Protein AF-A0AAW1W7H3-F1 (afdb_monomer)

Secondary structure (DSSP, 8-state):
-----GGG-EETTSSS---SSS-PEEEP-STT--EEEEGGGSSS---B-TT--B--HHHHHHHHHHHHHHHHHHHHHHHHHHHHHHHHHHHHHHHTTTT--S----------------------SSHHHHHHHHHHHHHTTS----PPPHHHHHHHHHHHHHHHHHS-TT---HHHHHHHTTTTS-TT--HHHHHHHHHHHHHTT-

Structure (mmCIF, N/CA/C/O backbone):
data_AF-A0AAW1W7H3-F1
#
_entry.id   AF-A0AAW1W7H3-F1
#
loop_
_atom_site.group_PDB
_atom_site.id
_atom_site.type_symbol
_atom_site.label_atom_id
_atom_site.label_alt_id
_atom_site.label_comp_id
_atom_site.label_asym_id
_atom_site.label_entity_id
_atom_site.label_seq_id
_atom_site.pdbx_PDB_ins_code
_atom_site.Cartn_x
_atom_site.Cartn_y
_atom_site.Cartn_z
_atom_site.occupancy
_atom_site.B_iso_or_equiv
_atom_site.auth_seq_id
_atom_site.auth_comp_id
_atom_site.auth_asym_id
_atom_site.auth_atom_id
_atom_site.pdbx_PDB_model_num
ATOM 1 N N . MET A 1 1 ? -8.045 -31.345 -10.746 1.00 36.00 1 MET A N 1
ATOM 2 C CA . MET A 1 1 ? -9.200 -30.768 -10.031 1.00 36.00 1 MET A CA 1
ATOM 3 C C . MET A 1 1 ? -8.952 -30.990 -8.552 1.00 36.00 1 MET A C 1
ATOM 5 O O . MET A 1 1 ? -9.011 -32.127 -8.113 1.00 36.00 1 MET A O 1
ATOM 9 N N . GLY A 1 2 ? -8.531 -29.953 -7.835 1.00 37.91 2 GLY A N 1
ATOM 10 C CA . GLY A 1 2 ? -8.275 -30.003 -6.398 1.00 37.91 2 GLY A CA 1
ATOM 11 C C . GLY A 1 2 ? -8.801 -28.708 -5.810 1.00 37.91 2 GLY A C 1
ATOM 12 O O . GLY A 1 2 ? -8.160 -27.672 -5.948 1.00 37.91 2 GLY A O 1
ATOM 13 N N . SER A 1 3 ? -10.020 -28.766 -5.289 1.00 44.69 3 SER A N 1
ATOM 14 C CA . SER A 1 3 ? -10.711 -27.664 -4.632 1.00 44.69 3 SER A CA 1
ATOM 15 C C . SER A 1 3 ? -9.892 -27.229 -3.418 1.00 44.69 3 SER A C 1
ATOM 17 O O . SER A 1 3 ? -9.727 -28.008 -2.482 1.00 44.69 3 SER A O 1
ATOM 19 N N . VAL A 1 4 ? -9.326 -26.021 -3.453 1.00 48.66 4 VAL A N 1
ATOM 20 C CA . VAL A 1 4 ? -8.649 -25.445 -2.287 1.00 48.66 4 VAL A CA 1
ATOM 21 C C . VAL A 1 4 ? -9.728 -25.023 -1.297 1.00 48.66 4 VAL A C 1
ATOM 23 O O . VAL A 1 4 ? -10.663 -24.305 -1.635 1.00 48.66 4 VAL A O 1
ATOM 26 N N . SER A 1 5 ? -9.599 -25.558 -0.094 1.00 50.72 5 SER A N 1
ATOM 27 C CA . SER A 1 5 ? -10.530 -25.572 1.025 1.00 50.72 5 SER A CA 1
ATOM 28 C C . SER A 1 5 ? -11.079 -24.187 1.402 1.00 50.72 5 SER A C 1
ATOM 30 O O . SER A 1 5 ? -10.459 -23.454 2.171 1.00 50.72 5 SER A O 1
ATOM 32 N N . GLU A 1 6 ? -12.289 -23.859 0.937 1.00 53.19 6 GLU A N 1
ATOM 33 C CA . GLU A 1 6 ? -13.097 -22.736 1.453 1.00 53.19 6 GLU A CA 1
ATOM 34 C C . GLU A 1 6 ? -13.411 -22.878 2.959 1.00 53.19 6 GLU A C 1
ATOM 36 O O . GLU A 1 6 ? -13.747 -21.899 3.620 1.00 53.19 6 GLU A O 1
ATOM 41 N N . GLU A 1 7 ? -13.255 -24.078 3.527 1.00 57.81 7 GLU A N 1
ATOM 42 C CA . GLU A 1 7 ? -13.795 -24.453 4.841 1.00 57.81 7 GLU A CA 1
ATOM 43 C C . GLU A 1 7 ? -13.063 -23.844 6.057 1.00 57.81 7 GLU A C 1
ATOM 45 O O . GLU A 1 7 ? -13.633 -23.773 7.143 1.00 57.81 7 GLU A O 1
ATOM 50 N N . ASN A 1 8 ? -11.836 -23.326 5.898 1.00 64.69 8 ASN A N 1
ATOM 51 C CA . ASN A 1 8 ? -11.032 -22.815 7.025 1.00 64.69 8 ASN A CA 1
ATOM 52 C C . ASN A 1 8 ? -10.639 -21.332 6.933 1.00 64.69 8 ASN A C 1
ATOM 54 O O . ASN A 1 8 ? -9.959 -20.824 7.832 1.00 64.69 8 ASN A O 1
ATOM 58 N N . ALA A 1 9 ? -11.040 -20.625 5.875 1.00 76.69 9 ALA A N 1
ATOM 59 C CA . ALA A 1 9 ? -10.706 -19.215 5.723 1.00 76.69 9 ALA A CA 1
ATOM 60 C C . ALA A 1 9 ? -11.503 -18.369 6.725 1.00 76.69 9 ALA A C 1
ATOM 62 O O . ALA A 1 9 ? -12.733 -18.383 6.751 1.00 76.69 9 ALA A O 1
ATOM 63 N N . ARG A 1 10 ? -10.796 -17.600 7.557 1.00 83.50 10 ARG A N 1
ATOM 64 C CA . ARG A 1 10 ? -11.401 -16.674 8.522 1.00 83.50 10 ARG A CA 1
ATOM 65 C C . ARG A 1 10 ? -11.034 -15.244 8.181 1.00 83.50 10 ARG A C 1
ATOM 67 O O . ARG A 1 10 ? -9.939 -14.978 7.687 1.00 83.50 10 ARG A O 1
ATOM 74 N N . CYS A 1 11 ? -11.956 -14.322 8.457 1.00 88.06 11 CYS A N 1
ATOM 75 C CA . CYS A 1 11 ? -11.657 -12.905 8.333 1.00 88.06 11 CYS A CA 1
ATOM 76 C C . CYS A 1 11 ? -10.553 -12.533 9.328 1.00 88.06 11 CYS A C 1
ATOM 78 O O . CYS A 1 11 ? -10.755 -12.633 10.531 1.00 88.06 11 CYS A O 1
ATOM 80 N N . VAL A 1 12 ? -9.405 -12.068 8.839 1.00 87.88 12 VAL A N 1
ATOM 81 C CA . VAL A 1 12 ? -8.283 -11.656 9.708 1.00 87.88 12 VAL A CA 1
ATOM 82 C C . VAL A 1 12 ? -8.508 -10.304 10.393 1.00 87.88 12 VAL A C 1
ATOM 84 O O . VAL A 1 12 ? -7.733 -9.912 11.255 1.00 87.88 12 VAL A O 1
ATOM 87 N N . ALA A 1 13 ? -9.539 -9.566 9.978 1.00 85.62 13 ALA A N 1
ATOM 88 C CA . ALA A 1 13 ? -9.817 -8.206 10.435 1.00 85.62 13 ALA A CA 1
ATOM 89 C C . ALA A 1 13 ? -10.966 -8.114 11.452 1.00 85.62 13 ALA A C 1
ATOM 91 O O . ALA A 1 13 ? -11.197 -7.048 12.015 1.00 85.62 13 ALA A O 1
ATOM 92 N N . CYS A 1 14 ? -11.707 -9.199 11.679 1.00 84.31 14 CYS A N 1
ATOM 93 C CA . CYS A 1 14 ? -12.720 -9.260 12.727 1.00 84.31 14 CYS A CA 1
ATOM 94 C C . CYS A 1 14 ? -12.655 -10.631 13.398 1.00 84.31 14 CYS A C 1
ATOM 96 O O . CYS A 1 14 ? -12.577 -11.632 12.690 1.00 84.31 14 CYS A O 1
ATOM 98 N N . ASP A 1 15 ? -12.729 -10.679 14.729 1.00 65.69 15 ASP A N 1
ATOM 99 C CA . ASP A 1 15 ? -12.540 -11.882 15.562 1.00 65.69 15 ASP A CA 1
ATOM 100 C C . ASP A 1 15 ? -13.691 -12.909 15.458 1.00 65.69 15 ASP A C 1
ATOM 102 O O . ASP A 1 15 ? -14.182 -13.433 16.451 1.00 65.69 15 ASP A O 1
ATOM 106 N N . GLY A 1 16 ? -14.178 -13.189 14.247 1.00 63.41 16 GLY A N 1
ATOM 107 C CA . GLY A 1 16 ? -15.290 -14.109 14.014 1.00 63.41 16 GLY A CA 1
ATOM 108 C C . GLY A 1 16 ? -16.674 -13.517 14.286 1.00 63.41 16 GLY A C 1
ATOM 109 O O . GLY A 1 16 ? -17.619 -14.283 14.412 1.00 63.41 16 GLY A O 1
ATOM 110 N N . GLY A 1 17 ? -16.813 -12.184 14.343 1.00 60.69 17 GLY A N 1
ATOM 111 C CA . GLY A 1 17 ? -18.103 -11.486 14.447 1.00 60.69 17 GLY A CA 1
ATOM 112 C C . GLY A 1 17 ? -18.991 -11.734 13.223 1.00 60.69 17 GLY A C 1
ATOM 113 O O . GLY A 1 17 ? -19.026 -10.938 12.281 1.00 60.69 17 GLY A O 1
ATOM 114 N N . SER A 1 18 ? -19.670 -12.874 13.230 1.00 64.62 18 SER A N 1
ATOM 115 C CA . SER A 1 18 ? -20.561 -13.371 12.193 1.00 64.62 18 SER A CA 1
ATOM 116 C C . SER A 1 18 ? -22.005 -13.022 12.521 1.00 64.62 18 SER A C 1
ATOM 118 O O . SER A 1 18 ? -22.814 -13.920 12.705 1.00 64.62 18 SER A O 1
ATOM 120 N N . GLU A 1 19 ? -22.355 -11.743 12.624 1.00 56.72 19 GLU A N 1
ATOM 121 C CA . GLU A 1 19 ? -23.767 -11.394 12.806 1.00 56.72 19 GLU A CA 1
ATOM 122 C C . GLU A 1 19 ? -24.244 -10.442 11.703 1.00 56.72 19 GLU A C 1
ATOM 124 O O . GLU A 1 19 ? -24.207 -9.217 11.771 1.00 56.72 19 GLU A O 1
ATOM 129 N N . SER A 1 20 ? -24.584 -11.109 10.599 1.00 58.66 20 SER A N 1
ATOM 130 C CA . SER A 1 20 ? -25.928 -11.067 10.017 1.00 58.66 20 SER A CA 1
ATOM 131 C C . SER A 1 20 ? -26.354 -9.947 9.076 1.00 58.66 20 SER A C 1
ATOM 133 O O . SER A 1 20 ? -27.513 -10.006 8.691 1.00 58.66 20 SER A O 1
ATOM 135 N N . GLU A 1 21 ? -25.506 -9.016 8.596 1.00 58.50 21 GLU A N 1
ATOM 136 C CA . GLU A 1 21 ? -25.996 -8.154 7.486 1.00 58.50 21 GLU A CA 1
ATOM 137 C C . GLU A 1 21 ? -25.029 -7.350 6.594 1.00 58.50 21 GLU A C 1
ATOM 139 O O . GLU A 1 21 ? -25.490 -6.476 5.866 1.00 58.50 21 GLU A O 1
ATOM 144 N N . SER A 1 22 ? -23.704 -7.560 6.568 1.00 59.69 22 SER A N 1
ATOM 145 C CA . SER A 1 22 ? -22.888 -6.628 5.750 1.00 59.69 22 SER A CA 1
ATOM 146 C C . SER A 1 22 ? -21.521 -7.102 5.263 1.00 59.69 22 SER A C 1
ATOM 148 O O . SER A 1 22 ? -20.542 -6.398 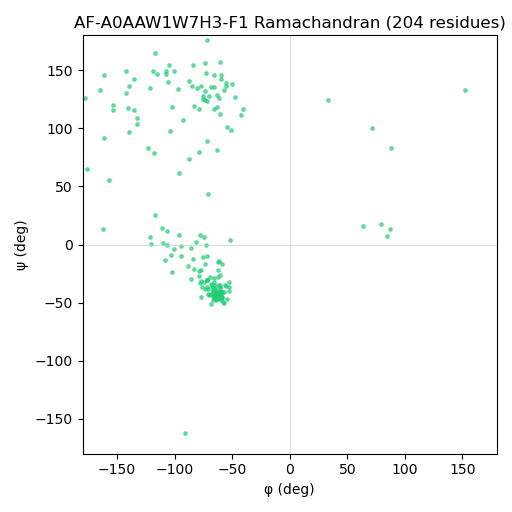5.437 1.00 59.69 22 SER A O 1
ATOM 150 N N . GLY A 1 23 ? -21.411 -8.225 4.553 1.00 67.50 23 GLY A N 1
ATOM 151 C CA . GLY A 1 23 ? -20.321 -8.331 3.567 1.00 67.50 23 GLY A CA 1
ATOM 152 C C . GLY A 1 23 ? -19.822 -9.733 3.265 1.00 67.50 23 GLY A C 1
ATOM 153 O O . GLY A 1 23 ? -19.504 -10.502 4.166 1.00 67.50 23 GLY A O 1
ATOM 154 N N . LYS A 1 24 ? -19.687 -10.018 1.968 1.00 86.00 24 LYS A N 1
ATOM 155 C CA . LYS A 1 24 ? -19.108 -11.250 1.427 1.00 86.00 24 LYS A CA 1
ATOM 156 C C . LYS A 1 24 ? -17.682 -11.457 1.957 1.00 86.00 24 LYS A C 1
ATOM 158 O O . LYS A 1 24 ? -16.877 -10.523 1.940 1.00 86.00 24 LYS A O 1
ATOM 163 N N . LEU A 1 25 ? -17.368 -12.673 2.413 1.00 88.00 25 LEU A N 1
ATOM 164 C CA . LEU A 1 25 ? -16.001 -13.076 2.751 1.00 88.00 25 LEU A CA 1
ATOM 165 C C . LEU A 1 25 ? -15.213 -13.315 1.459 1.00 88.00 25 LEU A C 1
ATOM 167 O O . LEU A 1 25 ? -15.639 -14.083 0.599 1.00 88.00 25 LEU A O 1
ATOM 171 N N . LEU A 1 26 ? -14.074 -12.645 1.319 1.00 91.19 26 LEU A N 1
ATOM 172 C CA . LEU A 1 26 ? -13.170 -12.796 0.184 1.00 91.19 26 LEU A CA 1
ATOM 173 C C . LEU A 1 26 ? -11.995 -13.663 0.620 1.00 91.19 26 LEU A C 1
ATOM 175 O O . LEU A 1 26 ? -11.259 -13.292 1.537 1.00 91.19 26 LEU A O 1
ATOM 179 N N . VAL A 1 27 ? -11.833 -14.813 -0.028 1.00 91.31 27 VAL A N 1
ATOM 180 C CA . VAL A 1 27 ? -10.760 -15.774 0.251 1.00 91.31 27 VAL A CA 1
ATOM 181 C C . VAL A 1 27 ? -9.619 -15.552 -0.733 1.00 91.31 27 VAL A C 1
ATOM 183 O O . VAL A 1 27 ? -9.852 -15.359 -1.926 1.00 91.31 27 VAL A O 1
ATOM 186 N N . CYS A 1 28 ? -8.384 -15.514 -0.229 1.00 92.62 28 CYS A N 1
ATOM 187 C CA . CYS A 1 28 ? -7.199 -15.370 -1.067 1.00 92.62 28 CYS A CA 1
ATOM 188 C C . CYS A 1 28 ? -7.047 -16.575 -2.013 1.00 92.62 28 CYS A C 1
ATOM 190 O O . CYS A 1 28 ? -7.024 -17.710 -1.554 1.00 92.62 28 CYS A O 1
ATOM 192 N N . GLY A 1 29 ? -6.877 -16.327 -3.313 1.00 90.00 29 GLY A N 1
ATOM 193 C CA . GLY A 1 29 ? -6.681 -17.363 -4.334 1.00 90.00 29 GLY A CA 1
ATOM 194 C C . GLY A 1 29 ? -5.247 -17.893 -4.452 1.00 90.00 29 GLY A C 1
ATOM 195 O O . GLY A 1 29 ? -4.964 -18.696 -5.335 1.00 90.00 29 GLY A O 1
ATOM 196 N N . GLU A 1 30 ? -4.318 -17.430 -3.610 1.00 88.69 30 GLU A N 1
ATOM 197 C CA . GLU A 1 30 ? -2.957 -17.975 -3.576 1.00 88.69 30 GLU A CA 1
ATOM 198 C C . GLU A 1 30 ? -2.947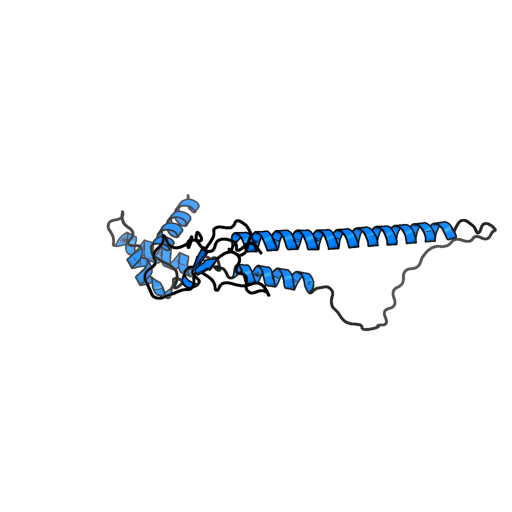 -19.320 -2.839 1.00 88.69 30 GLU A C 1
ATOM 200 O O . GLU A 1 30 ? -3.547 -19.448 -1.768 1.00 88.69 30 GLU A O 1
ATOM 205 N N . ASN A 1 31 ? -2.235 -20.305 -3.393 1.00 84.81 31 ASN A N 1
ATOM 206 C CA . ASN A 1 31 ? -2.144 -21.635 -2.794 1.00 84.81 31 ASN A CA 1
ATOM 207 C C . ASN A 1 31 ? -1.632 -21.542 -1.350 1.00 84.81 31 ASN A C 1
ATOM 209 O O . ASN A 1 31 ? -0.694 -20.798 -1.062 1.00 84.81 31 ASN A O 1
ATOM 213 N N . GLU A 1 32 ? -2.265 -22.302 -0.452 1.00 83.56 32 GLU A N 1
ATOM 214 C CA . GLU A 1 32 ? -1.893 -22.394 0.968 1.00 83.56 32 GLU A CA 1
ATOM 215 C C . GLU A 1 32 ? -2.027 -21.074 1.757 1.00 83.56 32 GLU A C 1
ATOM 217 O O . GLU A 1 32 ? -1.506 -20.958 2.866 1.00 83.56 32 GLU A O 1
ATOM 222 N N . CYS A 1 33 ? -2.738 -20.065 1.235 1.00 88.19 33 CYS A N 1
ATOM 223 C CA . CYS A 1 33 ? -2.994 -18.821 1.958 1.00 88.19 33 CYS A CA 1
ATOM 224 C C . CYS A 1 33 ? -4.327 -18.893 2.732 1.00 88.19 33 CYS A C 1
ATOM 226 O O . CYS A 1 33 ? -5.384 -18.753 2.123 1.00 88.19 33 CYS A O 1
ATOM 228 N N . PRO A 1 34 ? -4.327 -19.018 4.076 1.00 88.75 34 PRO A N 1
ATOM 229 C CA . PRO A 1 34 ? -5.564 -19.136 4.860 1.00 88.75 34 PRO A CA 1
ATOM 230 C C . PRO A 1 34 ? -6.291 -17.794 5.072 1.00 88.75 34 PRO A C 1
ATOM 232 O O . PRO A 1 34 ? -7.217 -17.698 5.879 1.00 88.75 34 PRO A O 1
ATOM 235 N N . VAL A 1 35 ? -5.843 -16.721 4.412 1.00 89.19 35 VAL A N 1
ATOM 236 C CA . VAL A 1 35 ? -6.327 -15.363 4.668 1.00 89.19 35 VAL A CA 1
ATOM 237 C C . VAL A 1 35 ? -7.674 -15.143 3.987 1.00 89.19 35 VAL A C 1
ATOM 239 O O . VAL A 1 35 ? -7.761 -15.108 2.758 1.00 89.19 35 VAL A O 1
ATOM 242 N N . GLY A 1 36 ? -8.700 -14.903 4.801 1.00 90.25 36 GLY A N 1
ATOM 243 C CA . GLY A 1 36 ? -9.967 -14.318 4.380 1.00 90.25 36 GLY A CA 1
ATOM 244 C C . GLY A 1 36 ? -10.095 -12.876 4.872 1.00 90.25 36 GLY A C 1
ATOM 245 O O . GLY A 1 36 ? -9.561 -12.517 5.924 1.00 90.25 36 GLY A O 1
ATOM 246 N N . ILE A 1 37 ? -10.798 -12.022 4.129 1.00 89.25 37 ILE A N 1
ATOM 247 C CA . ILE A 1 37 ? -11.176 -10.669 4.568 1.00 89.25 37 ILE A CA 1
ATOM 248 C C . ILE A 1 37 ? -12.584 -10.373 4.050 1.00 89.25 37 ILE A C 1
ATOM 250 O O . ILE A 1 37 ? -12.852 -10.561 2.868 1.00 89.25 37 ILE A O 1
ATOM 254 N N . HIS A 1 38 ? -13.502 -9.910 4.900 1.00 89.50 38 HIS A N 1
ATOM 255 C CA . HIS A 1 38 ? -14.797 -9.437 4.400 1.00 89.50 38 HIS A CA 1
ATOM 256 C C . HIS A 1 38 ? -14.620 -8.181 3.544 1.00 89.50 38 HIS A C 1
ATOM 258 O O . HIS A 1 38 ? -13.813 -7.318 3.886 1.00 89.50 38 HIS A O 1
ATOM 264 N N . GLU A 1 39 ? -15.439 -8.013 2.505 1.00 87.56 39 GLU A N 1
ATOM 265 C CA . GLU A 1 39 ? -15.426 -6.803 1.669 1.00 87.56 39 GLU A CA 1
ATOM 266 C C . GLU A 1 39 ? -15.556 -5.519 2.508 1.00 87.56 39 GLU A C 1
ATOM 268 O O . GLU A 1 39 ? -14.803 -4.573 2.301 1.00 87.56 39 GLU A O 1
ATOM 273 N N . ARG A 1 40 ? -16.412 -5.530 3.542 1.00 85.00 40 ARG A N 1
ATOM 274 C CA . ARG A 1 40 ? -16.549 -4.423 4.510 1.00 85.00 40 ARG A CA 1
ATOM 275 C C . ARG A 1 40 ? -15.350 -4.223 5.438 1.00 85.00 40 ARG A C 1
ATOM 277 O O . ARG A 1 40 ? -15.149 -3.134 5.961 1.00 85.00 40 ARG A O 1
ATOM 284 N N . CYS A 1 41 ? -14.605 -5.290 5.716 1.00 87.12 41 CYS A N 1
ATOM 285 C CA . CYS A 1 41 ? -13.457 -5.251 6.617 1.00 87.12 41 CYS A CA 1
ATOM 286 C C . CYS A 1 41 ? -12.205 -4.775 5.878 1.00 87.12 41 CYS A C 1
ATOM 288 O O . CYS A 1 41 ? -11.198 -4.456 6.508 1.00 87.12 41 CYS A O 1
ATOM 290 N N . MET A 1 42 ? -12.255 -4.713 4.546 1.00 82.50 42 MET A N 1
ATOM 291 C CA . MET A 1 42 ? -11.249 -4.003 3.788 1.00 82.50 42 MET A CA 1
ATOM 292 C C . MET A 1 42 ? -11.456 -2.497 3.895 1.00 82.50 42 MET A C 1
ATOM 294 O O . MET A 1 42 ? -12.501 -1.962 3.547 1.00 82.50 42 MET A O 1
ATOM 298 N N . VAL A 1 43 ? -10.386 -1.794 4.263 1.00 80.38 43 VAL A N 1
ATOM 299 C CA . VAL A 1 43 ? -10.332 -0.321 4.232 1.00 80.38 43 VAL A CA 1
ATOM 300 C C . VAL A 1 43 ? -10.500 0.228 2.807 1.00 80.38 43 VAL A C 1
ATOM 302 O O . VAL A 1 43 ? -10.861 1.383 2.611 1.00 80.38 43 VAL A O 1
ATOM 305 N N . VAL A 1 44 ? -10.216 -0.588 1.790 1.00 81.94 44 VAL A N 1
ATOM 306 C CA . VAL A 1 44 ? -10.305 -0.208 0.379 1.00 81.94 44 VAL A CA 1
ATOM 307 C C . VAL A 1 44 ? -10.983 -1.312 -0.399 1.00 81.94 44 VAL A C 1
ATOM 309 O O . VAL A 1 44 ? -10.713 -2.482 -0.150 1.00 81.94 44 VAL A O 1
ATOM 312 N N . LYS A 1 45 ? -11.799 -0.918 -1.379 1.00 85.31 45 LYS A N 1
ATOM 313 C CA . LYS A 1 45 ? -12.508 -1.843 -2.257 1.00 85.31 45 LYS A CA 1
ATOM 314 C C . LYS A 1 45 ? -11.554 -2.926 -2.803 1.00 85.31 45 LYS A C 1
ATOM 316 O O . LYS A 1 45 ? -10.496 -2.568 -3.336 1.00 85.31 45 LYS A O 1
ATOM 321 N N . PRO A 1 46 ? -11.891 -4.219 -2.652 1.00 88.19 46 PRO A N 1
ATOM 322 C CA . PRO A 1 46 ? -11.070 -5.319 -3.146 1.00 88.19 46 PRO A CA 1
ATOM 323 C C . PRO A 1 46 ? -10.885 -5.225 -4.660 1.00 88.19 46 PRO A C 1
ATOM 325 O O . PRO A 1 46 ? -11.786 -4.808 -5.390 1.00 88.19 46 PRO A O 1
ATOM 328 N N . GLN A 1 47 ? -9.709 -5.638 -5.121 1.00 87.44 47 GLN A N 1
ATOM 329 C CA . GLN A 1 47 ? -9.423 -5.833 -6.537 1.00 87.44 47 GLN A CA 1
ATOM 330 C C . GLN A 1 47 ? -9.333 -7.326 -6.831 1.00 87.44 47 GLN A C 1
ATOM 332 O O . GLN A 1 47 ? -8.882 -8.106 -5.987 1.00 87.44 47 GLN A O 1
ATOM 337 N N . PHE A 1 48 ? -9.762 -7.692 -8.032 1.00 90.81 48 PHE A N 1
ATOM 338 C CA . PHE A 1 48 ? -9.767 -9.058 -8.531 1.00 90.81 48 PHE A CA 1
ATOM 339 C C . PHE A 1 48 ? -8.881 -9.128 -9.774 1.00 90.81 48 PHE A C 1
ATOM 341 O O . PHE A 1 48 ? -8.741 -8.127 -10.481 1.00 90.81 48 PHE A O 1
ATOM 348 N N . ASP A 1 49 ? -8.257 -10.280 -10.012 1.00 86.75 49 ASP A N 1
ATOM 349 C CA . ASP A 1 49 ? -7.583 -10.532 -11.287 1.00 86.75 49 ASP A CA 1
ATOM 350 C C . ASP A 1 49 ? -8.595 -10.735 -12.429 1.00 86.75 49 ASP A C 1
ATOM 352 O O . ASP A 1 49 ? -9.808 -10.761 -12.210 1.00 86.75 49 ASP A O 1
ATOM 356 N N . ASP A 1 50 ? -8.095 -10.897 -13.654 1.00 88.31 50 ASP A N 1
ATOM 357 C CA . ASP A 1 50 ? -8.922 -11.071 -14.858 1.00 88.31 50 ASP A CA 1
ATOM 358 C C . ASP A 1 50 ? -9.809 -12.334 -14.816 1.00 88.31 50 ASP A C 1
ATOM 360 O O . ASP A 1 50 ? -10.737 -12.475 -15.610 1.00 88.31 50 ASP A O 1
ATOM 364 N N . VAL A 1 51 ? -9.536 -13.255 -13.885 1.00 88.06 51 VAL A N 1
ATOM 365 C CA . VAL A 1 51 ? -10.275 -14.509 -13.669 1.00 88.06 51 VAL A CA 1
ATOM 366 C C . VAL A 1 51 ? -11.253 -14.381 -12.488 1.00 88.06 51 VAL A C 1
ATOM 368 O O . VAL A 1 51 ? -12.044 -15.284 -12.227 1.00 88.06 51 VAL A O 1
ATOM 371 N N . GLY A 1 52 ? -11.249 -13.247 -11.785 1.00 87.81 52 GLY A N 1
ATOM 372 C CA . GLY A 1 52 ? -12.116 -12.985 -10.641 1.00 87.81 52 GLY A CA 1
ATOM 373 C C . GLY A 1 52 ? -11.561 -13.472 -9.301 1.00 87.81 52 GLY A C 1
ATOM 374 O O . GLY A 1 52 ? -12.303 -13.497 -8.318 1.00 87.81 52 GLY A O 1
ATOM 375 N N . ASN A 1 53 ? -10.279 -13.839 -9.213 1.00 90.50 53 ASN A N 1
ATOM 376 C CA . ASN A 1 53 ? -9.659 -14.227 -7.949 1.00 90.50 53 ASN A CA 1
ATOM 377 C C . ASN A 1 53 ? -9.258 -12.999 -7.137 1.00 90.50 53 ASN A C 1
ATOM 379 O O . ASN A 1 53 ? -8.631 -12.058 -7.633 1.00 90.50 53 ASN A O 1
ATOM 383 N N . PHE A 1 54 ? -9.574 -13.048 -5.850 1.00 92.81 54 PHE A N 1
ATOM 384 C CA . PHE A 1 54 ? -9.108 -12.082 -4.872 1.00 92.81 54 PHE A CA 1
ATOM 385 C C . PHE A 1 54 ? -7.749 -12.516 -4.305 1.00 92.81 54 PHE A C 1
ATOM 387 O O . PHE A 1 54 ? -7.542 -13.688 -4.005 1.00 92.81 54 PHE A O 1
ATOM 394 N N . TYR A 1 55 ? -6.836 -11.568 -4.085 1.00 92.25 55 TYR A N 1
ATOM 395 C CA . TYR A 1 55 ? -5.583 -11.817 -3.368 1.00 92.25 55 TYR A CA 1
ATOM 396 C C . TYR A 1 55 ? -5.500 -10.913 -2.146 1.00 92.25 55 TYR A C 1
ATOM 398 O O . TYR A 1 55 ? -5.729 -9.705 -2.230 1.00 92.25 55 TYR A O 1
ATOM 406 N N . CYS A 1 56 ? -5.113 -11.484 -1.004 1.00 91.94 56 CYS A N 1
ATOM 407 C CA . CYS A 1 56 ? -4.864 -10.689 0.191 1.00 91.94 56 CYS A CA 1
ATOM 408 C C . CYS A 1 56 ? -3.736 -9.662 -0.061 1.00 91.94 56 CYS A C 1
ATOM 410 O O . CYS A 1 56 ? -2.892 -9.885 -0.935 1.00 91.94 56 CYS A O 1
ATOM 412 N N . PRO A 1 57 ? -3.664 -8.553 0.706 1.00 90.19 57 PRO A N 1
ATOM 413 C CA . PRO A 1 57 ? -2.679 -7.491 0.468 1.00 90.19 57 PRO A CA 1
ATOM 414 C C . PRO A 1 57 ? -1.231 -7.989 0.379 1.00 90.19 57 PRO A C 1
ATOM 416 O O . PRO A 1 57 ? -0.455 -7.506 -0.445 1.00 90.19 57 PRO A O 1
ATOM 419 N N . TYR A 1 58 ? -0.882 -8.994 1.185 1.00 91.31 58 TYR A N 1
ATOM 420 C CA . TYR A 1 58 ? 0.437 -9.616 1.155 1.00 91.31 58 TYR A CA 1
ATOM 421 C C . TYR A 1 58 ? 0.688 -10.410 -0.135 1.00 91.31 58 TYR A C 1
ATOM 423 O O . TYR A 1 58 ? 1.701 -10.186 -0.798 1.00 91.31 58 TYR A O 1
ATOM 431 N N . CYS A 1 59 ? -0.223 -11.306 -0.529 1.00 92.56 59 CYS A N 1
ATOM 432 C CA . CYS A 1 59 ? -0.064 -12.097 -1.752 1.00 92.56 59 CYS A CA 1
ATOM 433 C C . CYS A 1 59 ? -0.104 -11.217 -3.006 1.00 92.56 59 CYS A C 1
ATOM 435 O O . CYS A 1 59 ? 0.702 -11.416 -3.912 1.00 92.56 59 CYS A O 1
ATOM 437 N N . ALA A 1 60 ? -0.959 -10.192 -3.034 1.00 91.25 60 ALA A N 1
ATOM 438 C CA . ALA A 1 60 ? -0.978 -9.198 -4.102 1.00 91.25 60 ALA A CA 1
ATOM 439 C C . ALA A 1 60 ? 0.385 -8.493 -4.233 1.00 91.25 60 ALA A C 1
ATOM 441 O O . ALA A 1 60 ? 0.962 -8.458 -5.320 1.00 91.25 60 ALA A O 1
ATOM 442 N N . TYR A 1 61 ? 0.952 -8.009 -3.120 1.00 90.44 61 TYR A N 1
ATOM 443 C CA . TYR A 1 61 ? 2.288 -7.408 -3.104 1.00 90.44 61 TYR A CA 1
ATOM 444 C C . TYR A 1 61 ? 3.374 -8.391 -3.567 1.00 90.44 61 TYR A C 1
ATOM 446 O O . TYR A 1 61 ? 4.171 -8.061 -4.445 1.00 90.44 61 TYR A O 1
ATOM 454 N N . LYS A 1 62 ? 3.380 -9.622 -3.038 1.00 91.44 62 LYS A N 1
ATOM 455 C CA . LYS A 1 62 ? 4.332 -10.677 -3.418 1.00 91.44 62 LYS A CA 1
ATOM 456 C C . LYS A 1 62 ? 4.313 -10.926 -4.929 1.00 91.44 62 LYS A C 1
ATOM 458 O O . LYS A 1 62 ? 5.373 -10.951 -5.553 1.00 91.44 62 LYS A O 1
ATOM 463 N N . ARG A 1 63 ? 3.124 -11.052 -5.528 1.00 88.88 63 ARG A N 1
ATOM 464 C CA . ARG A 1 63 ? 2.946 -11.247 -6.977 1.00 88.88 63 ARG A CA 1
ATOM 465 C C . ARG A 1 63 ? 3.476 -10.064 -7.779 1.00 88.88 63 ARG A C 1
ATOM 467 O O . ARG A 1 63 ? 4.224 -10.279 -8.729 1.00 88.88 63 ARG A O 1
ATOM 474 N N . MET A 1 64 ? 3.157 -8.835 -7.369 1.00 89.25 64 MET A N 1
ATOM 475 C CA . MET A 1 64 ? 3.675 -7.623 -8.014 1.00 89.25 64 MET A CA 1
ATOM 476 C C . MET A 1 64 ? 5.206 -7.581 -7.991 1.00 89.25 64 MET A C 1
ATOM 478 O O . MET A 1 64 ? 5.835 -7.365 -9.024 1.00 89.25 64 MET A O 1
ATOM 482 N N . VAL A 1 65 ? 5.825 -7.869 -6.844 1.00 90.69 65 VAL A N 1
ATOM 483 C CA . VAL A 1 65 ? 7.289 -7.922 -6.715 1.00 90.69 65 VAL A CA 1
ATOM 484 C C . VAL A 1 65 ? 7.894 -9.000 -7.618 1.00 90.69 65 VAL A C 1
ATOM 486 O O . VAL A 1 65 ? 8.883 -8.739 -8.306 1.00 90.69 65 VAL A O 1
ATOM 489 N N . CYS A 1 66 ? 7.310 -10.200 -7.655 1.00 88.56 66 CYS A N 1
ATOM 490 C CA . CYS A 1 66 ? 7.748 -11.271 -8.552 1.00 88.56 66 CYS A CA 1
ATOM 491 C C . CYS A 1 66 ? 7.641 -10.863 -10.031 1.00 88.56 66 CYS A C 1
ATOM 493 O O . CYS A 1 66 ? 8.576 -11.099 -10.797 1.00 88.56 66 CYS A O 1
ATOM 495 N N . LEU A 1 67 ? 6.551 -10.198 -10.421 1.00 87.94 67 LEU A N 1
ATOM 496 C CA . LEU A 1 67 ? 6.325 -9.733 -11.789 1.00 87.94 67 LEU A CA 1
ATOM 497 C C . LEU A 1 67 ? 7.331 -8.649 -12.200 1.00 87.94 67 LEU A C 1
ATOM 499 O O . LEU A 1 67 ? 7.902 -8.727 -13.288 1.00 87.94 67 LEU A O 1
ATOM 503 N N . CYS A 1 68 ? 7.586 -7.664 -11.335 1.00 89.31 68 CYS A N 1
ATOM 504 C CA . CYS A 1 68 ? 8.573 -6.612 -11.588 1.00 89.31 68 CYS A CA 1
ATOM 505 C C . CYS A 1 68 ? 9.974 -7.200 -11.784 1.00 89.31 68 CYS A C 1
ATOM 507 O O . CYS A 1 68 ? 10.658 -6.842 -12.740 1.00 89.31 68 CYS A O 1
ATOM 509 N N . LYS A 1 69 ? 10.374 -8.162 -10.940 1.00 91.12 69 LYS A N 1
ATOM 510 C CA . LYS A 1 69 ? 11.651 -8.878 -11.091 1.00 91.12 69 LYS A CA 1
ATOM 511 C C . LYS A 1 69 ? 11.725 -9.639 -12.413 1.00 91.12 69 LYS A C 1
ATOM 513 O O . LYS A 1 69 ? 12.723 -9.536 -13.116 1.00 91.12 69 LYS A O 1
ATOM 518 N N . GLN A 1 70 ? 10.675 -10.373 -12.783 1.00 87.94 70 GLN A N 1
ATOM 519 C CA . GLN A 1 70 ? 10.651 -11.137 -14.033 1.00 87.94 70 GLN A CA 1
ATOM 520 C C . GLN A 1 70 ? 10.752 -10.229 -15.266 1.00 87.94 70 GLN A C 1
ATOM 522 O O . GLN A 1 70 ? 11.543 -10.501 -16.170 1.00 87.94 70 GLN A O 1
ATOM 527 N N . LYS A 1 71 ? 9.976 -9.138 -15.298 1.00 86.38 71 LYS A N 1
ATOM 528 C CA . LYS A 1 71 ? 10.025 -8.146 -16.380 1.00 86.38 71 LYS A CA 1
ATOM 529 C C . LYS A 1 71 ? 11.391 -7.463 -16.444 1.00 86.38 71 LYS A C 1
ATOM 531 O O . LYS A 1 71 ? 11.953 -7.370 -17.532 1.00 86.38 71 LYS A O 1
ATOM 536 N N . GLY A 1 72 ? 11.946 -7.077 -15.293 1.00 91.50 72 GLY A N 1
ATOM 537 C CA . GLY A 1 72 ? 13.293 -6.517 -15.181 1.00 91.50 72 GLY A CA 1
ATOM 538 C C . GLY A 1 72 ? 14.352 -7.461 -15.745 1.00 91.50 72 GLY A C 1
ATOM 539 O O . GLY A 1 72 ? 15.105 -7.069 -16.627 1.00 91.50 72 GLY A O 1
ATOM 540 N N . ASN A 1 73 ? 14.341 -8.733 -15.339 1.00 88.81 73 ASN A N 1
ATOM 541 C CA . ASN A 1 73 ? 15.269 -9.750 -15.843 1.00 88.81 73 ASN A CA 1
ATOM 542 C C . ASN A 1 73 ? 15.146 -9.972 -17.360 1.00 88.81 73 ASN A C 1
ATOM 544 O O . ASN A 1 73 ? 16.142 -10.209 -18.040 1.00 88.81 73 ASN A O 1
ATOM 548 N N . LYS A 1 74 ? 13.929 -9.908 -17.913 1.00 93.31 74 LYS A N 1
ATOM 549 C CA . LYS A 1 74 ? 13.720 -10.030 -19.362 1.00 93.31 74 LYS A CA 1
ATOM 550 C C . LYS A 1 74 ? 14.297 -8.825 -20.108 1.00 93.31 74 LYS A C 1
ATOM 552 O O . LYS A 1 74 ? 14.951 -9.018 -21.130 1.00 93.31 74 LYS A O 1
ATOM 557 N N . LEU A 1 75 ? 14.076 -7.619 -19.583 1.00 95.00 75 LEU A N 1
ATOM 558 C CA . LEU A 1 75 ? 14.587 -6.371 -20.149 1.00 95.00 75 LEU A CA 1
ATOM 559 C C . LEU A 1 75 ? 16.122 -6.337 -20.127 1.00 95.00 75 LEU A C 1
ATOM 561 O O . LEU A 1 75 ? 16.749 -6.047 -21.147 1.00 95.00 75 LEU A O 1
ATOM 565 N N . THR A 1 76 ? 16.734 -6.696 -18.996 1.00 93.25 76 THR A N 1
ATOM 566 C CA . THR A 1 76 ? 18.196 -6.748 -18.862 1.00 93.25 76 THR A CA 1
ATOM 567 C C . THR A 1 76 ? 18.797 -7.791 -19.795 1.00 93.25 76 THR A C 1
ATOM 569 O O . THR A 1 76 ? 19.776 -7.499 -20.476 1.00 93.25 76 THR A O 1
ATOM 572 N N . LEU A 1 77 ? 18.178 -8.969 -19.923 1.00 94.50 77 LEU A N 1
ATOM 573 C CA . LEU A 1 77 ? 18.628 -9.993 -20.864 1.00 94.50 77 LEU A CA 1
ATOM 574 C C . LEU A 1 77 ? 18.579 -9.503 -22.319 1.00 94.50 77 LEU A C 1
ATOM 576 O O . LEU A 1 77 ? 19.508 -9.770 -23.080 1.00 94.50 77 LEU A O 1
ATOM 580 N N . SER A 1 78 ? 17.525 -8.788 -22.724 1.00 92.25 78 SER A N 1
ATOM 581 C CA . SER A 1 78 ? 17.466 -8.189 -24.065 1.00 92.25 78 SER A CA 1
ATOM 582 C C . SER A 1 78 ? 18.501 -7.082 -24.265 1.00 92.25 78 SER A C 1
ATOM 584 O O . SER A 1 78 ? 19.126 -7.041 -25.322 1.00 92.25 78 SER A O 1
ATOM 586 N N . ALA A 1 79 ? 18.734 -6.236 -23.258 1.00 95.19 79 ALA A N 1
ATOM 587 C CA . ALA A 1 79 ? 19.727 -5.166 -23.325 1.00 95.19 79 ALA A CA 1
ATOM 588 C C . ALA A 1 79 ? 21.152 -5.722 -23.467 1.00 95.19 79 ALA A C 1
ATOM 590 O O . ALA A 1 79 ? 21.906 -5.268 -24.323 1.00 95.19 79 ALA A O 1
ATOM 591 N N . VAL A 1 80 ? 21.495 -6.763 -22.700 1.00 95.88 80 VAL A N 1
ATOM 592 C CA . VAL A 1 80 ? 22.793 -7.453 -22.801 1.00 95.88 80 VAL A CA 1
ATOM 593 C C . VAL A 1 80 ? 22.982 -8.068 -24.187 1.00 95.88 80 VAL A C 1
ATOM 595 O O . VAL A 1 80 ? 24.045 -7.918 -24.781 1.00 95.88 80 VAL A O 1
ATOM 598 N N . LYS A 1 81 ? 21.951 -8.718 -24.739 1.00 97.44 81 LYS A N 1
ATOM 599 C CA . LYS A 1 81 ? 22.009 -9.284 -26.097 1.00 97.44 81 LYS A CA 1
ATOM 600 C C . LYS A 1 81 ? 22.224 -8.213 -27.165 1.00 97.44 81 LYS A C 1
ATOM 602 O O . LYS A 1 81 ? 23.003 -8.432 -28.087 1.00 97.44 81 LYS A O 1
ATOM 607 N N . LEU A 1 82 ? 21.546 -7.071 -27.044 1.00 95.94 82 LEU A N 1
ATOM 608 C CA . LEU A 1 82 ? 21.717 -5.956 -27.971 1.00 95.94 82 LEU A CA 1
ATOM 609 C C . LEU A 1 82 ? 23.131 -5.369 -27.879 1.00 95.94 82 LEU A C 1
ATOM 611 O O . LEU A 1 82 ? 23.761 -5.153 -28.908 1.00 95.94 82 LEU A O 1
ATOM 615 N N . ALA A 1 83 ? 23.654 -5.170 -26.667 1.00 96.50 83 ALA A N 1
ATOM 616 C CA . ALA A 1 83 ? 25.010 -4.666 -26.459 1.00 96.50 83 ALA A CA 1
ATOM 617 C C . ALA A 1 83 ? 26.083 -5.608 -27.039 1.00 96.50 83 ALA A C 1
ATOM 619 O O . ALA A 1 83 ? 27.027 -5.147 -27.685 1.00 96.50 83 ALA A O 1
ATOM 620 N N . ASP A 1 84 ? 25.921 -6.924 -26.864 1.00 97.31 84 ASP A N 1
ATOM 621 C CA . ASP A 1 84 ? 26.801 -7.941 -27.455 1.00 97.31 84 ASP A CA 1
ATOM 622 C C . ASP A 1 84 ? 26.743 -7.919 -28.990 1.00 97.31 84 ASP A C 1
ATOM 624 O O . ASP A 1 84 ? 27.780 -7.943 -29.652 1.00 97.31 84 ASP A O 1
ATOM 628 N N . TRP A 1 85 ? 25.543 -7.793 -29.564 1.00 95.62 85 TRP A N 1
ATOM 629 C CA . TRP A 1 85 ? 25.369 -7.658 -31.011 1.00 95.62 85 TRP A CA 1
ATOM 630 C C . TRP A 1 85 ? 26.043 -6.392 -31.563 1.00 95.62 85 TRP A C 1
ATOM 632 O O . TRP A 1 85 ? 26.795 -6.487 -32.531 1.00 95.62 85 TRP A O 1
ATOM 642 N N . ILE A 1 86 ? 25.854 -5.234 -30.916 1.00 96.25 86 ILE A N 1
ATOM 643 C CA . ILE A 1 86 ? 26.515 -3.969 -31.291 1.00 96.25 86 ILE A CA 1
ATOM 644 C C . ILE A 1 86 ? 28.042 -4.118 -31.231 1.00 96.25 86 ILE A C 1
ATOM 646 O O . ILE A 1 86 ? 28.746 -3.714 -32.156 1.00 96.25 86 ILE A O 1
ATOM 650 N N . SER A 1 87 ? 28.560 -4.735 -30.167 1.00 94.38 87 SER A N 1
ATOM 651 C CA . SER A 1 87 ? 30.004 -4.928 -29.983 1.00 94.38 87 SER A CA 1
ATOM 652 C C . SER A 1 87 ? 30.607 -5.834 -31.060 1.00 94.38 87 SER A C 1
ATOM 654 O O . SER A 1 87 ? 31.678 -5.539 -31.589 1.00 94.38 87 SE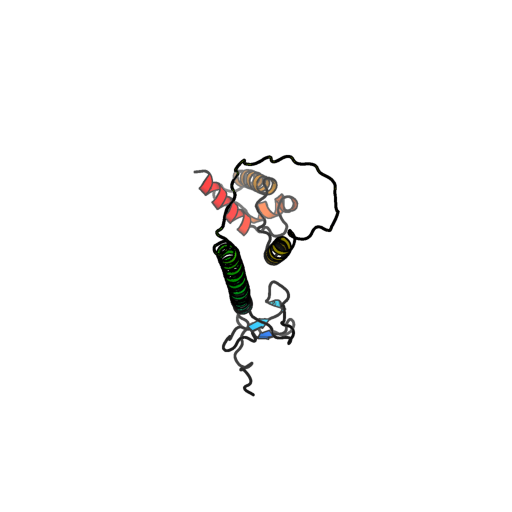R A O 1
ATOM 656 N N . LYS A 1 88 ? 29.910 -6.914 -31.432 1.00 95.06 88 LYS A N 1
ATOM 657 C CA . LYS A 1 88 ? 30.323 -7.804 -32.529 1.00 95.06 88 LYS A CA 1
ATOM 658 C C . LYS A 1 88 ? 30.316 -7.086 -33.874 1.00 95.06 88 LYS A C 1
ATOM 660 O O . LYS A 1 88 ? 31.298 -7.174 -34.602 1.00 95.06 88 LYS A O 1
ATOM 665 N N . ALA A 1 89 ? 29.265 -6.316 -34.162 1.00 92.31 89 ALA A N 1
ATOM 666 C CA . ALA A 1 89 ? 29.179 -5.530 -35.390 1.00 92.31 89 ALA A CA 1
ATOM 667 C C . ALA A 1 89 ? 30.346 -4.530 -35.521 1.00 92.31 89 ALA A C 1
ATOM 669 O O . ALA A 1 89 ? 30.933 -4.406 -36.595 1.00 92.31 89 ALA A O 1
ATOM 670 N N . ALA A 1 90 ? 30.744 -3.871 -34.427 1.00 92.19 90 ALA A N 1
ATOM 671 C CA . ALA A 1 90 ? 31.898 -2.966 -34.413 1.00 92.19 90 ALA A CA 1
ATOM 672 C C . ALA A 1 90 ? 33.246 -3.692 -34.622 1.00 92.19 90 ALA A C 1
ATOM 674 O O . ALA A 1 90 ? 34.139 -3.176 -35.301 1.00 92.19 90 ALA A O 1
ATOM 675 N N . ALA A 1 91 ? 33.399 -4.899 -34.070 1.00 89.62 91 ALA A N 1
ATOM 676 C CA . ALA A 1 91 ? 34.594 -5.724 -34.255 1.00 89.62 91 ALA A CA 1
ATOM 677 C C . ALA A 1 91 ? 34.732 -6.252 -35.696 1.00 89.62 91 ALA A C 1
ATOM 679 O O . ALA A 1 91 ? 35.841 -6.386 -36.210 1.00 89.62 91 ALA A O 1
ATOM 680 N N . ASP A 1 92 ? 33.620 -6.542 -36.368 1.00 84.06 92 ASP A N 1
ATOM 681 C CA . ASP A 1 92 ? 33.646 -7.011 -37.756 1.00 84.06 92 ASP A CA 1
ATOM 682 C C . ASP A 1 92 ? 33.869 -5.854 -38.741 1.00 84.06 92 ASP A C 1
ATOM 684 O O . ASP A 1 92 ? 34.603 -6.013 -39.718 1.00 84.06 92 ASP A O 1
ATOM 688 N N . ALA A 1 93 ? 33.356 -4.658 -38.430 1.00 78.56 93 ALA A N 1
ATOM 689 C CA . ALA A 1 93 ? 33.667 -3.437 -39.175 1.00 78.56 93 ALA A CA 1
ATOM 690 C C . ALA A 1 93 ? 35.169 -3.090 -39.144 1.00 78.56 93 ALA A C 1
ATOM 692 O O . ALA A 1 93 ? 35.719 -2.646 -40.145 1.00 78.56 93 ALA A O 1
ATOM 693 N N . THR A 1 94 ? 35.860 -3.358 -38.031 1.00 68.94 94 THR A N 1
ATOM 694 C CA . THR A 1 94 ? 37.315 -3.143 -37.913 1.00 68.94 94 THR A CA 1
ATOM 695 C C . THR A 1 94 ? 38.156 -4.225 -38.604 1.00 68.94 94 THR A C 1
ATOM 697 O O . THR A 1 94 ? 39.298 -3.963 -38.976 1.00 68.94 94 THR A O 1
ATOM 700 N N . ARG A 1 95 ? 37.613 -5.429 -38.838 1.00 58.47 95 ARG A N 1
ATOM 701 C CA . ARG A 1 95 ? 38.306 -6.513 -39.567 1.00 58.47 95 ARG A CA 1
ATOM 702 C C . ARG A 1 95 ? 38.325 -6.321 -41.080 1.00 58.47 95 ARG A C 1
ATOM 704 O O . ARG A 1 95 ? 39.288 -6.737 -41.720 1.00 58.47 95 ARG A O 1
ATOM 711 N N . HIS A 1 96 ? 37.301 -5.686 -41.646 1.00 55.69 96 HIS A N 1
ATOM 712 C CA . HIS A 1 96 ? 37.238 -5.395 -43.083 1.00 55.69 96 HIS A CA 1
ATOM 713 C C . HIS A 1 96 ? 38.203 -4.285 -43.542 1.00 55.69 96 HIS A C 1
ATOM 715 O O . HIS A 1 96 ? 38.407 -4.132 -44.744 1.00 55.69 96 HIS A O 1
ATOM 721 N N . ASP A 1 97 ? 38.845 -3.569 -42.613 1.00 51.50 97 ASP A N 1
ATOM 722 C CA . ASP A 1 97 ? 39.793 -2.488 -42.918 1.00 51.50 97 ASP A CA 1
ATOM 723 C C . ASP A 1 97 ? 41.251 -2.987 -43.105 1.00 51.50 97 ASP A C 1
ATOM 725 O O . ASP A 1 97 ? 42.064 -2.334 -43.751 1.00 51.50 97 ASP A O 1
ATOM 729 N N . PHE A 1 98 ? 41.600 -4.197 -42.634 1.00 44.41 98 PHE A N 1
ATOM 730 C CA . PHE A 1 98 ? 42.999 -4.681 -42.592 1.00 44.41 98 PHE A CA 1
ATOM 731 C C . PHE A 1 98 ? 43.454 -5.569 -43.771 1.00 44.41 98 PHE A C 1
ATOM 733 O O . PHE A 1 98 ? 44.552 -6.127 -43.733 1.00 44.41 98 PHE A O 1
ATOM 740 N N . GLN A 1 99 ? 42.649 -5.715 -44.829 1.00 49.62 99 GLN A N 1
ATOM 741 C CA . GLN A 1 99 ? 43.022 -6.477 -46.038 1.00 49.62 99 GLN A CA 1
ATOM 742 C C . GLN A 1 99 ? 43.244 -5.624 -47.293 1.00 49.62 99 GLN A C 1
ATOM 744 O O . GLN A 1 99 ? 43.398 -6.176 -48.380 1.00 49.62 99 GLN A O 1
ATOM 749 N N . ASN A 1 100 ? 43.368 -4.301 -47.161 1.00 49.88 100 ASN A N 1
ATOM 750 C CA . ASN A 1 100 ? 43.795 -3.449 -48.269 1.00 49.88 100 ASN A CA 1
ATOM 751 C C . ASN A 1 100 ? 45.109 -2.718 -47.957 1.00 49.88 100 ASN A C 1
ATOM 753 O O . ASN A 1 100 ? 45.124 -1.534 -47.638 1.00 49.88 100 ASN A O 1
ATOM 757 N N . VAL A 1 101 ? 46.239 -3.424 -48.081 1.00 47.91 101 VAL A N 1
ATOM 758 C CA . VAL A 1 101 ? 47.560 -2.783 -48.172 1.00 47.91 101 VAL A CA 1
ATOM 759 C C . VAL A 1 101 ? 48.041 -2.828 -49.619 1.00 47.91 101 VAL A C 1
ATOM 761 O O . VAL A 1 101 ? 48.649 -3.806 -50.052 1.00 47.91 101 VAL A O 1
ATOM 764 N N . LYS A 1 102 ? 47.842 -1.719 -50.340 1.00 41.59 102 LYS A N 1
ATOM 765 C CA . LYS A 1 102 ? 48.896 -1.115 -51.173 1.00 41.59 102 LYS A CA 1
ATOM 766 C C . LYS A 1 102 ? 48.579 0.350 -51.513 1.00 41.59 102 LYS A C 1
ATOM 768 O O . LYS A 1 102 ? 47.972 0.646 -52.529 1.00 41.59 102 LYS A O 1
ATOM 773 N N . GLY A 1 103 ? 49.075 1.238 -50.647 1.00 42.00 103 GLY A N 1
ATOM 774 C CA . GLY A 1 103 ? 49.688 2.525 -51.000 1.00 42.00 103 GLY A CA 1
ATOM 775 C C . GLY A 1 103 ? 48.804 3.663 -51.520 1.00 42.00 103 GLY A C 1
ATOM 776 O O . GLY A 1 103 ? 48.598 3.759 -52.721 1.00 42.00 103 GLY A O 1
ATOM 777 N N . GLN A 1 104 ? 48.460 4.610 -50.639 1.00 35.53 104 GLN A N 1
ATOM 778 C CA . GLN A 1 104 ? 48.894 6.022 -50.703 1.00 35.53 104 GLN A CA 1
ATOM 779 C C . GLN A 1 104 ? 48.351 6.811 -49.490 1.00 35.53 104 GLN A C 1
ATOM 781 O O . GLN A 1 104 ? 47.156 6.805 -49.226 1.00 35.53 104 GLN A O 1
ATOM 786 N N . GLU A 1 105 ? 49.259 7.473 -48.766 1.00 41.00 105 GLU A N 1
ATOM 787 C CA . GLU A 1 105 ? 49.016 8.589 -47.824 1.00 41.00 105 GLU A CA 1
ATOM 788 C C . GLU A 1 105 ? 48.681 9.861 -48.643 1.00 41.00 105 GLU A C 1
ATOM 790 O O . GLU A 1 105 ? 49.248 10.004 -49.733 1.00 41.00 105 GLU A O 1
ATOM 795 N N . PRO A 1 106 ? 47.830 10.800 -48.169 1.00 45.38 106 PRO A N 1
ATOM 796 C CA . PRO A 1 106 ? 48.219 11.603 -47.008 1.00 45.38 106 PRO A CA 1
ATOM 797 C C . PRO A 1 106 ? 47.119 11.960 -45.988 1.00 45.38 106 PRO A C 1
ATOM 799 O O . PRO A 1 106 ? 45.964 12.237 -46.320 1.00 45.38 106 PRO A O 1
ATOM 802 N N . LEU A 1 107 ? 47.572 12.084 -44.740 1.00 41.78 107 LEU A N 1
ATOM 803 C CA . LEU A 1 107 ? 46.980 12.825 -43.627 1.00 41.78 107 LEU A CA 1
ATOM 804 C C . LEU A 1 107 ? 46.611 14.268 -44.011 1.00 41.78 107 LEU A C 1
ATOM 806 O O . LEU A 1 107 ? 47.440 14.971 -44.577 1.00 41.78 107 LEU A O 1
ATOM 810 N N . LEU A 1 108 ? 45.439 14.744 -43.575 1.00 34.00 108 LEU A N 1
ATOM 811 C CA . LEU A 1 108 ? 45.293 15.785 -42.542 1.00 34.00 108 LEU A CA 1
ATOM 812 C C . LEU A 1 108 ? 43.860 15.763 -41.966 1.00 34.00 108 LEU A C 1
ATOM 814 O O . LEU A 1 108 ? 42.890 15.431 -42.638 1.00 34.00 108 LEU A O 1
ATOM 818 N N . THR A 1 109 ? 43.776 16.075 -40.676 1.00 39.66 109 THR A N 1
ATOM 819 C CA . THR A 1 109 ? 42.645 15.921 -39.748 1.00 39.66 109 THR A CA 1
ATOM 820 C C . THR A 1 109 ? 41.734 17.184 -39.709 1.00 39.66 109 THR A C 1
ATOM 822 O O . THR A 1 109 ? 41.742 17.962 -40.659 1.00 39.66 109 THR A O 1
ATOM 825 N N . PRO A 1 110 ? 40.862 17.399 -38.698 1.00 57.75 110 PRO A N 1
ATOM 826 C CA . PRO A 1 110 ? 39.404 17.445 -38.827 1.00 57.75 110 PRO A CA 1
ATOM 827 C C . PRO A 1 110 ? 38.825 18.876 -38.764 1.00 57.75 110 PRO A C 1
ATOM 829 O O . PRO A 1 110 ? 39.370 19.751 -38.092 1.00 57.75 110 PRO A O 1
ATOM 832 N N . ARG A 1 111 ? 37.645 19.117 -39.357 1.00 29.33 111 ARG A N 1
ATOM 833 C CA . ARG A 1 111 ? 36.879 20.347 -39.086 1.00 29.33 111 ARG A CA 1
ATOM 834 C C . ARG A 1 111 ? 35.408 20.053 -38.815 1.00 29.33 111 ARG A C 1
ATOM 836 O O . ARG A 1 111 ? 34.627 19.809 -39.725 1.00 29.33 111 ARG A O 1
ATOM 843 N N . LEU A 1 112 ? 35.053 20.126 -37.533 1.00 43.12 112 LEU A N 1
ATOM 844 C CA . LEU A 1 112 ? 33.694 20.379 -37.068 1.00 43.12 112 LEU A CA 1
ATOM 845 C C . LEU A 1 112 ? 33.255 21.754 -37.579 1.00 43.12 112 LEU A C 1
ATOM 847 O O . LEU A 1 112 ? 33.937 22.747 -37.320 1.00 43.12 112 LEU A O 1
ATOM 851 N N . SER A 1 113 ? 32.119 21.840 -38.260 1.00 30.11 113 SER A N 1
ATOM 852 C CA . SER A 1 113 ? 31.298 23.052 -38.311 1.00 30.11 113 SER A CA 1
ATOM 853 C C . SER A 1 113 ? 29.854 22.646 -38.570 1.00 30.11 113 SER A C 1
ATOM 855 O O . SER A 1 113 ? 29.556 21.967 -39.546 1.00 30.11 113 SER A O 1
ATOM 857 N N . ASN A 1 114 ? 29.013 23.025 -37.614 1.00 43.19 114 ASN A N 1
ATOM 858 C CA . ASN A 1 114 ? 27.569 22.870 -37.605 1.00 43.19 114 ASN A CA 1
ATOM 859 C C . ASN A 1 114 ? 26.944 23.779 -38.659 1.00 43.19 114 ASN A C 1
ATOM 861 O O . ASN A 1 114 ? 27.287 24.959 -38.657 1.00 43.19 114 ASN A O 1
ATOM 865 N N . GLU A 1 115 ? 25.982 23.272 -39.428 1.00 35.97 115 GLU A N 1
ATOM 866 C CA . GLU A 1 115 ? 24.919 24.076 -40.035 1.00 35.97 115 GLU A CA 1
ATOM 867 C C . GLU A 1 115 ? 23.611 23.274 -39.952 1.00 35.97 115 GLU A C 1
ATOM 869 O O . GLU A 1 115 ? 23.511 22.138 -40.416 1.00 35.97 115 GLU A O 1
ATOM 874 N N . ASP A 1 116 ? 22.682 23.875 -39.216 1.00 39.28 116 ASP A N 1
ATOM 875 C CA . ASP A 1 116 ? 21.298 23.509 -38.935 1.00 39.28 116 ASP A CA 1
ATOM 876 C C . ASP A 1 116 ? 20.469 23.587 -40.223 1.00 39.28 116 ASP A C 1
ATOM 878 O O . ASP A 1 116 ? 20.633 24.554 -40.949 1.00 39.28 116 ASP A O 1
ATOM 882 N N . GLU A 1 117 ? 19.617 22.599 -40.511 1.00 32.28 117 GLU A N 1
ATOM 883 C CA . GLU A 1 117 ? 18.338 22.782 -41.219 1.00 32.28 117 GLU A CA 1
ATOM 884 C C . GLU A 1 117 ? 17.488 21.508 -41.028 1.00 32.28 117 GLU A C 1
ATOM 886 O O . GLU A 1 117 ? 17.964 20.372 -41.121 1.00 32.28 117 GLU A O 1
ATOM 891 N N . GLY A 1 118 ? 16.218 21.708 -40.680 1.00 40.44 118 GLY A N 1
ATOM 892 C CA . GLY A 1 118 ? 15.420 20.761 -39.914 1.00 40.44 118 GLY A CA 1
ATOM 893 C C . GLY A 1 118 ? 14.730 19.630 -40.678 1.00 40.44 118 GLY A C 1
ATOM 894 O O . GLY A 1 118 ? 14.299 19.755 -41.822 1.00 40.44 118 GLY A O 1
ATOM 895 N N . VAL A 1 119 ? 14.483 18.544 -39.940 1.00 30.66 119 VAL A N 1
ATOM 896 C CA . VAL A 1 119 ? 13.392 17.604 -40.214 1.00 30.66 119 VAL A CA 1
ATOM 897 C C . VAL A 1 119 ? 12.695 17.271 -38.898 1.00 30.66 119 VAL A C 1
ATOM 899 O O . VAL A 1 119 ? 13.266 16.680 -37.985 1.00 30.66 119 VAL A O 1
ATOM 902 N N . GLN A 1 120 ? 11.428 17.663 -38.810 1.00 36.97 120 GLN A N 1
ATOM 903 C CA . GLN A 1 120 ? 10.535 17.332 -37.708 1.00 36.97 120 GLN A CA 1
ATOM 904 C C . GLN A 1 120 ? 10.172 15.839 -37.740 1.00 36.97 120 GLN A C 1
ATOM 906 O O . GLN A 1 120 ? 9.631 15.354 -38.738 1.00 36.97 120 GLN A O 1
ATOM 911 N N . ARG A 1 121 ? 10.355 15.127 -36.618 1.00 32.25 121 ARG A N 1
ATOM 912 C CA . ARG A 1 121 ? 9.501 13.984 -36.257 1.00 32.25 121 ARG A CA 1
ATOM 913 C C . ARG A 1 121 ? 9.455 13.747 -34.741 1.00 32.25 121 ARG A C 1
ATOM 915 O O . ARG A 1 121 ? 10.457 13.413 -34.132 1.00 32.25 121 ARG A O 1
ATOM 922 N N . ALA A 1 122 ? 8.239 13.923 -34.226 1.00 31.30 122 ALA A N 1
ATOM 923 C CA . ALA A 1 122 ? 7.568 13.351 -33.055 1.00 31.30 122 ALA A CA 1
ATOM 924 C C . ALA A 1 122 ? 8.372 12.979 -31.771 1.00 31.30 122 ALA A C 1
ATOM 926 O O . ALA A 1 122 ? 9.237 12.107 -31.813 1.00 31.30 122 ALA A O 1
ATOM 927 N N . PRO A 1 123 ? 7.972 13.533 -30.607 1.00 41.56 123 PRO A N 1
ATOM 928 C CA . PRO A 1 123 ? 8.513 13.229 -29.280 1.00 41.56 123 PRO A CA 1
ATOM 929 C C . PRO A 1 123 ? 7.843 12.001 -28.656 1.00 41.56 123 PRO A C 1
ATOM 931 O O . PRO A 1 123 ? 6.618 11.920 -28.715 1.00 41.56 123 PR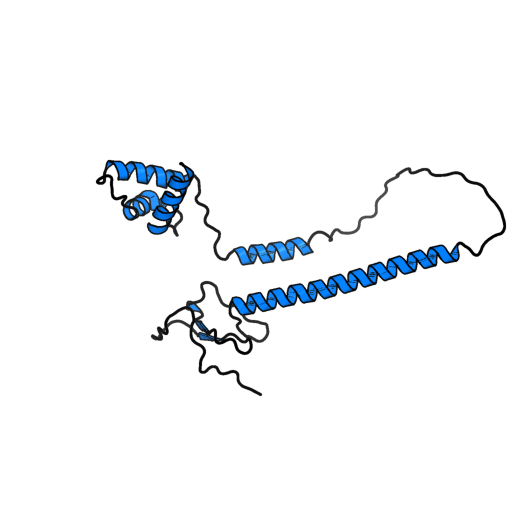O A O 1
ATOM 934 N N . GLN A 1 124 ? 8.606 11.087 -28.032 1.00 36.84 124 GLN A N 1
ATOM 935 C CA . GLN A 1 124 ? 8.079 10.091 -27.076 1.00 36.84 124 GLN A CA 1
ATOM 936 C C . GLN A 1 124 ? 9.172 9.216 -26.423 1.00 36.84 124 GLN A C 1
ATOM 938 O O . GLN A 1 124 ? 9.179 8.001 -26.584 1.00 36.84 124 GLN A O 1
ATOM 943 N N . GLU A 1 125 ? 10.075 9.797 -25.628 1.00 38.62 125 GLU A N 1
ATOM 944 C CA . GLU A 1 125 ? 10.975 8.990 -24.770 1.00 38.62 125 GLU A CA 1
ATOM 945 C C . GLU A 1 125 ? 10.864 9.301 -23.265 1.00 38.62 125 GLU A C 1
ATOM 947 O O . GLU A 1 125 ? 11.560 8.704 -22.453 1.00 38.62 125 GLU A O 1
ATOM 952 N N . GLU A 1 126 ? 9.912 10.141 -22.845 1.00 39.34 126 GLU A N 1
ATOM 953 C CA . GLU A 1 126 ? 9.799 10.588 -21.442 1.00 39.34 126 GLU A CA 1
ATOM 954 C C . GLU A 1 126 ? 8.634 9.977 -20.626 1.00 39.34 126 GLU A C 1
ATOM 956 O O . GLU A 1 126 ? 8.491 10.267 -19.442 1.00 39.34 126 GLU A O 1
ATOM 961 N N . ASN A 1 127 ? 7.796 9.101 -21.201 1.00 53.28 127 ASN A N 1
ATOM 962 C CA . ASN A 1 127 ? 6.485 8.771 -20.600 1.00 53.28 127 ASN A CA 1
ATOM 963 C C . ASN A 1 127 ? 6.323 7.353 -19.997 1.00 53.28 127 ASN A C 1
ATOM 965 O O . ASN A 1 127 ? 5.252 7.017 -19.494 1.00 53.28 127 ASN A O 1
ATOM 969 N N . MET A 1 128 ? 7.342 6.486 -19.998 1.00 43.53 128 MET A N 1
ATOM 970 C CA . MET A 1 128 ? 7.204 5.167 -19.337 1.00 43.53 128 MET A CA 1
ATOM 971 C C . MET A 1 128 ? 7.516 5.208 -17.833 1.00 43.53 128 MET A C 1
ATOM 973 O O . MET A 1 128 ? 6.902 4.477 -17.053 1.00 43.53 128 MET A O 1
ATOM 977 N N . ASP A 1 129 ? 8.402 6.116 -17.419 1.00 40.66 129 ASP A N 1
ATOM 978 C CA . ASP A 1 129 ? 8.782 6.317 -16.015 1.00 40.66 129 ASP A CA 1
ATOM 979 C C . ASP A 1 129 ? 7.690 7.078 -15.242 1.00 40.66 129 ASP A C 1
ATOM 981 O O . ASP A 1 129 ? 7.333 6.725 -14.117 1.00 40.66 129 ASP A O 1
ATOM 985 N N . ALA A 1 130 ? 7.040 8.044 -15.903 1.00 47.84 130 ALA A N 1
ATOM 986 C CA . ALA A 1 130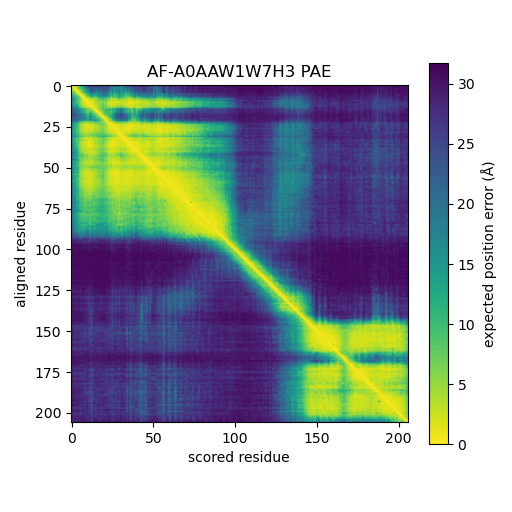 ? 5.900 8.784 -15.363 1.00 47.84 130 ALA A CA 1
ATOM 987 C C . ALA A 1 130 ? 4.657 7.902 -15.139 1.00 47.84 130 ALA A C 1
ATOM 989 O O . ALA A 1 130 ? 3.897 8.126 -14.202 1.00 47.84 130 ALA A O 1
ATOM 990 N N . SER A 1 131 ? 4.444 6.871 -15.964 1.00 48.59 131 SER A N 1
ATOM 991 C CA . SER A 1 131 ? 3.291 5.968 -15.832 1.00 48.59 131 SER A CA 1
ATOM 992 C C . SER A 1 131 ? 3.436 5.011 -14.642 1.00 48.59 131 SER A C 1
ATOM 994 O O . SER A 1 131 ? 2.475 4.770 -13.902 1.00 48.59 131 SER A O 1
ATOM 996 N N . LEU A 1 132 ? 4.654 4.516 -14.399 1.00 43.44 132 LEU A N 1
ATOM 997 C CA . LEU A 1 132 ? 4.972 3.724 -13.212 1.00 43.44 132 LEU A CA 1
ATOM 998 C C . LEU A 1 132 ? 4.979 4.604 -11.957 1.00 43.44 132 LEU A C 1
ATOM 1000 O O . LEU A 1 132 ? 4.373 4.211 -10.962 1.00 43.44 132 LEU A O 1
ATOM 1004 N N . SER A 1 133 ? 5.550 5.814 -12.004 1.00 53.50 133 SER A N 1
ATOM 1005 C CA . SER A 1 133 ? 5.532 6.750 -10.871 1.00 53.50 133 SER A CA 1
ATOM 1006 C C . SER A 1 133 ? 4.118 7.234 -10.528 1.00 53.50 133 SER A C 1
ATOM 1008 O O . SER A 1 133 ? 3.768 7.284 -9.352 1.00 53.50 133 SER A O 1
ATOM 1010 N N . ALA A 1 134 ? 3.255 7.471 -11.521 1.00 52.97 134 ALA A N 1
ATOM 1011 C CA . ALA A 1 134 ? 1.842 7.791 -11.319 1.00 52.97 134 ALA A CA 1
ATOM 1012 C C . ALA A 1 134 ? 1.052 6.602 -10.754 1.00 52.97 134 ALA A C 1
ATOM 1014 O O . ALA A 1 134 ? 0.154 6.793 -9.935 1.00 52.97 134 ALA A O 1
ATOM 1015 N N . SER A 1 135 ? 1.401 5.372 -11.147 1.00 47.59 135 SER A N 1
ATOM 1016 C CA . SER A 1 135 ? 0.798 4.146 -10.610 1.00 47.59 135 SER A CA 1
ATOM 1017 C C . SER A 1 135 ? 1.240 3.869 -9.167 1.00 47.59 135 SER A C 1
ATOM 1019 O O . SER A 1 135 ? 0.418 3.463 -8.349 1.00 47.59 135 SER A O 1
ATOM 1021 N N . PHE A 1 136 ? 2.496 4.158 -8.810 1.00 45.91 136 PHE A N 1
ATOM 1022 C CA . PHE A 1 136 ? 2.981 4.113 -7.425 1.00 45.91 136 PHE A CA 1
ATOM 1023 C C . PHE A 1 136 ? 2.383 5.249 -6.572 1.00 45.91 136 PHE A C 1
ATOM 1025 O O . PHE A 1 136 ? 1.839 4.976 -5.505 1.00 45.91 136 PHE A O 1
ATOM 1032 N N . ALA A 1 137 ? 2.321 6.480 -7.089 1.00 52.84 137 ALA A N 1
ATOM 1033 C CA . ALA A 1 137 ? 1.647 7.610 -6.439 1.00 52.84 137 ALA A CA 1
ATOM 1034 C C . ALA A 1 137 ? 0.131 7.383 -6.266 1.00 52.84 137 ALA A C 1
ATOM 1036 O O . ALA A 1 137 ? -0.490 7.896 -5.334 1.00 52.84 137 ALA A O 1
ATOM 1037 N N . ALA A 1 138 ? -0.486 6.583 -7.142 1.00 50.78 138 ALA A N 1
ATOM 1038 C CA . ALA A 1 138 ? -1.877 6.162 -7.019 1.00 50.78 138 ALA A CA 1
ATOM 1039 C C . ALA A 1 138 ? -2.102 5.138 -5.895 1.00 50.78 138 ALA A C 1
ATOM 1041 O O . ALA A 1 138 ? -3.183 5.138 -5.300 1.00 50.78 138 ALA A O 1
ATOM 1042 N N . LEU A 1 139 ? -1.106 4.294 -5.597 1.00 44.97 139 LEU A N 1
ATOM 1043 C CA . LEU A 1 139 ? -1.126 3.329 -4.491 1.00 44.97 139 LEU A CA 1
ATOM 1044 C C . LEU A 1 139 ? -0.833 3.996 -3.137 1.00 44.97 139 LEU A C 1
ATOM 1046 O O . LEU A 1 139 ? -1.382 3.563 -2.123 1.00 44.97 139 LEU A O 1
ATOM 1050 N N . ASP A 1 140 ? -0.098 5.112 -3.133 1.00 44.75 140 ASP A N 1
ATOM 1051 C CA . ASP A 1 140 ? 0.103 5.984 -1.963 1.00 44.75 140 ASP A CA 1
ATOM 1052 C C . ASP A 1 140 ? -1.137 6.813 -1.578 1.00 44.75 140 ASP A C 1
ATOM 1054 O O . ASP A 1 140 ? -1.153 7.498 -0.555 1.00 44.75 140 ASP A O 1
ATOM 1058 N N . ARG A 1 141 ? -2.250 6.692 -2.317 1.00 49.72 141 ARG A N 1
ATOM 1059 C CA . ARG A 1 141 ? -3.556 7.224 -1.880 1.00 49.72 141 ARG A CA 1
ATOM 1060 C C . ARG A 1 141 ? -4.207 6.397 -0.768 1.00 49.72 141 ARG A C 1
ATOM 1062 O O . ARG A 1 141 ? -5.337 6.676 -0.369 1.00 49.72 141 ARG A O 1
ATOM 1069 N N . LYS A 1 142 ? -3.509 5.398 -0.223 1.00 49.78 142 LYS A N 1
ATOM 1070 C CA . LYS A 1 142 ? -3.902 4.685 0.997 1.00 49.78 142 LYS A CA 1
ATOM 1071 C C . LYS A 1 142 ? -3.344 5.425 2.213 1.00 49.78 142 LYS A C 1
ATOM 1073 O O . LYS A 1 142 ? -2.398 5.002 2.866 1.00 49.78 142 LYS A O 1
ATOM 1078 N N . GLY A 1 143 ? -3.994 6.555 2.481 1.00 52.91 143 GLY A N 1
ATOM 1079 C CA . GLY A 1 143 ? -3.744 7.426 3.618 1.00 52.91 143 GLY A CA 1
ATOM 1080 C C . GLY A 1 143 ? -2.669 8.449 3.313 1.00 52.91 143 GLY A C 1
ATOM 1081 O O . GLY A 1 143 ? -1.527 8.266 3.725 1.00 52.91 143 GLY A O 1
ATOM 1082 N N . THR A 1 144 ? -3.047 9.561 2.666 1.00 46.84 144 THR A N 1
ATOM 1083 C CA . THR A 1 144 ? -2.264 10.799 2.740 1.00 46.84 144 THR A CA 1
ATOM 1084 C C . THR A 1 144 ? -1.849 10.935 4.193 1.00 46.84 144 THR A C 1
ATOM 1086 O O . THR A 1 144 ? -2.717 11.062 5.061 1.00 46.84 144 THR A O 1
ATOM 1089 N N . ARG A 1 145 ? -0.552 10.799 4.493 1.00 49.06 145 ARG A N 1
ATOM 1090 C CA . ARG A 1 145 ? -0.033 11.113 5.819 1.00 49.06 145 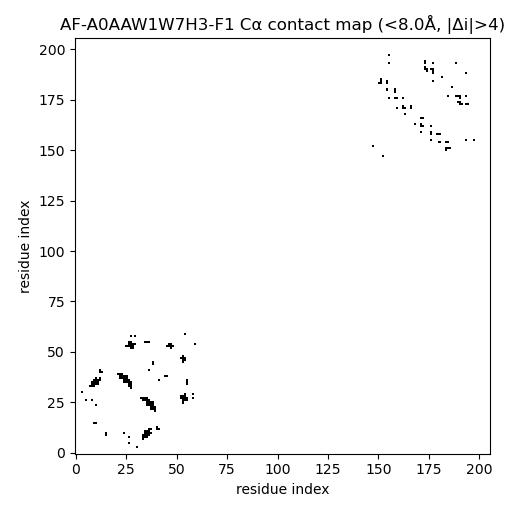ARG A CA 1
ATOM 1091 C C . ARG A 1 145 ? -0.490 12.544 6.041 1.00 49.06 145 ARG A C 1
ATOM 1093 O O . ARG A 1 145 ? 0.048 13.447 5.411 1.00 49.06 145 ARG A O 1
ATOM 1100 N N . VAL A 1 146 ? -1.556 12.733 6.822 1.00 61.88 146 VAL A N 1
ATOM 1101 C CA . VAL A 1 146 ? -2.106 14.062 7.068 1.00 61.88 146 VAL A CA 1
ATOM 1102 C C . VAL A 1 146 ? -1.084 14.719 7.969 1.00 61.88 146 VAL A C 1
ATOM 1104 O O . VAL A 1 146 ? -1.097 14.550 9.198 1.00 61.88 146 VAL A O 1
ATOM 1107 N N . PHE A 1 147 ? -0.117 15.361 7.323 1.00 73.62 147 PHE A N 1
ATOM 1108 C CA . PHE A 1 147 ? 0.894 16.147 7.980 1.00 73.62 147 PHE A CA 1
ATOM 1109 C C . PHE A 1 147 ? 0.171 17.178 8.821 1.00 73.62 147 PHE A C 1
ATOM 1111 O O . PHE A 1 147 ? -0.880 17.696 8.447 1.00 73.62 147 PHE A O 1
ATOM 1118 N N . TRP A 1 148 ? 0.705 17.386 10.010 1.00 79.56 148 TRP A N 1
ATOM 1119 C CA . TRP A 1 148 ? 0.232 18.471 10.838 1.00 79.56 148 TRP A CA 1
ATOM 1120 C C . TRP A 1 148 ? 0.583 19.762 10.124 1.00 79.56 148 TRP A C 1
ATOM 1122 O O . TRP A 1 148 ? 1.759 20.015 9.865 1.00 79.56 148 TRP A O 1
ATOM 1132 N N . THR A 1 149 ? -0.435 20.520 9.739 1.00 84.25 149 THR A N 1
ATOM 1133 C CA . THR A 1 149 ? -0.213 21.842 9.157 1.00 84.25 149 THR A CA 1
ATOM 1134 C C . THR A 1 149 ? 0.206 22.808 10.259 1.00 84.25 149 THR A C 1
ATOM 1136 O O . THR A 1 149 ? -0.133 22.616 11.429 1.00 84.25 149 THR A O 1
ATOM 1139 N N . GLU A 1 150 ? 0.910 23.879 9.901 1.00 82.62 150 GLU A N 1
ATOM 1140 C CA . GLU A 1 150 ? 1.264 24.930 10.861 1.00 82.62 150 GLU A CA 1
ATOM 1141 C C . GLU A 1 150 ? 0.017 25.514 11.549 1.00 82.62 150 GLU A C 1
ATOM 1143 O O . GLU A 1 150 ? 0.027 25.778 12.750 1.00 82.62 150 GLU A O 1
ATOM 1148 N N . GLN A 1 151 ? -1.102 25.607 10.821 1.00 85.62 151 GLN A N 1
ATOM 1149 C CA . GLN A 1 151 ? -2.389 26.048 11.357 1.00 85.62 151 GLN A CA 1
ATOM 1150 C C . GLN A 1 151 ? -2.935 25.101 12.438 1.00 85.62 151 GLN A C 1
ATOM 1152 O O . GLN A 1 151 ? -3.415 25.576 13.471 1.00 85.62 151 GLN A O 1
ATOM 1157 N N . GLU A 1 152 ? -2.843 23.784 12.223 1.00 87.25 152 GLU A N 1
ATOM 1158 C CA . GLU A 1 152 ? -3.232 22.765 13.206 1.00 87.25 152 GLU A CA 1
ATOM 1159 C C . GLU A 1 152 ? -2.303 22.785 14.427 1.00 87.25 152 GLU A C 1
ATOM 1161 O O . GLU A 1 152 ? -2.761 22.703 15.566 1.00 87.25 152 GLU A O 1
ATOM 1166 N N . GLU A 1 153 ? -0.991 22.910 14.219 1.00 89.62 153 GLU A N 1
ATOM 1167 C CA . GLU A 1 153 ? -0.024 22.990 15.318 1.00 89.62 153 GLU A CA 1
ATOM 1168 C C . GLU A 1 153 ? -0.228 24.245 16.165 1.00 89.62 153 GLU A C 1
ATOM 1170 O O . GLU A 1 153 ? -0.140 24.190 17.392 1.00 89.62 153 GLU A O 1
ATOM 1175 N N . GLN A 1 154 ? -0.545 25.368 15.527 1.00 86.19 154 GLN A N 1
ATOM 1176 C CA . GLN A 1 154 ? -0.839 26.619 16.206 1.00 86.19 154 GLN A CA 1
ATOM 1177 C C . GLN A 1 154 ? -2.159 26.539 16.982 1.00 86.19 154 GLN A C 1
ATOM 1179 O O . GLN A 1 154 ? -2.197 26.935 18.146 1.00 86.19 154 GLN A O 1
ATOM 1184 N N . ALA A 1 155 ? -3.206 25.944 16.400 1.00 89.19 155 ALA A N 1
ATOM 1185 C CA . ALA A 1 155 ? -4.462 25.673 17.102 1.00 89.19 155 ALA A CA 1
ATOM 1186 C C . ALA A 1 155 ? -4.249 24.750 18.315 1.00 89.19 155 ALA A C 1
ATOM 1188 O O . ALA A 1 155 ? -4.825 24.970 19.380 1.00 89.19 155 ALA A O 1
ATOM 1189 N N . LEU A 1 156 ? -3.360 23.756 18.195 1.00 90.69 156 LEU A N 1
ATOM 1190 C CA . LEU A 1 156 ? -2.976 22.882 19.301 1.00 90.69 156 LEU A CA 1
ATOM 1191 C C . LEU A 1 156 ? -2.223 23.647 20.401 1.00 90.69 156 LEU A C 1
ATOM 1193 O O . LEU A 1 156 ? -2.546 23.481 21.575 1.00 90.69 156 LEU A O 1
ATOM 1197 N N . LYS A 1 157 ? -1.261 24.513 20.053 1.00 89.38 157 LYS A N 1
ATOM 1198 C CA . LYS A 1 157 ? -0.542 25.368 21.020 1.00 89.38 157 LYS A CA 1
ATOM 1199 C C . LYS A 1 157 ? -1.488 26.332 21.738 1.00 89.38 157 LYS A C 1
ATOM 1201 O O . LYS A 1 157 ? -1.407 26.468 22.958 1.00 89.38 157 LYS A O 1
ATOM 1206 N N . GLU A 1 158 ? -2.388 26.977 21.000 1.00 88.62 158 GLU A N 1
ATOM 1207 C CA . GLU A 1 158 ? -3.393 27.901 21.533 1.00 88.62 158 GLU A CA 1
ATOM 1208 C C . GLU A 1 158 ? -4.369 27.183 22.464 1.00 88.62 158 GLU A C 1
ATOM 1210 O O . GLU A 1 158 ? -4.564 27.625 23.596 1.00 88.62 158 GLU A O 1
ATOM 1215 N N . GLY A 1 159 ? -4.906 26.038 22.038 1.00 87.31 159 GLY A N 1
ATOM 1216 C CA . GLY A 1 159 ? -5.805 25.225 22.847 1.00 87.31 159 GLY A CA 1
ATOM 1217 C C . GLY A 1 159 ? -5.130 24.704 24.110 1.00 87.31 159 GLY A C 1
ATOM 1218 O O . GLY A 1 159 ? -5.675 24.845 25.204 1.00 87.31 159 GLY A O 1
ATOM 1219 N N . VAL A 1 160 ? -3.907 24.180 24.011 1.00 86.75 160 VAL A N 1
ATOM 1220 C CA . VAL A 1 160 ? -3.168 23.749 25.202 1.00 86.75 160 VAL A CA 1
ATOM 1221 C C . VAL A 1 160 ? -2.911 24.934 26.130 1.00 86.75 160 VAL A C 1
ATOM 1223 O O . VAL A 1 160 ? -3.210 24.811 27.308 1.00 86.75 160 VAL A O 1
ATOM 1226 N N . LYS A 1 161 ? -2.476 26.103 25.643 1.00 84.62 161 LYS A N 1
ATOM 1227 C CA . LYS A 1 161 ? -2.264 27.303 26.478 1.00 84.62 161 LYS A CA 1
ATOM 1228 C C . LYS A 1 161 ? -3.555 27.796 27.148 1.00 84.62 161 LYS A C 1
ATOM 1230 O O . LYS A 1 161 ? -3.537 28.153 28.325 1.00 84.62 161 LYS A O 1
ATOM 1235 N N . HIS A 1 162 ? -4.671 27.786 26.424 1.00 82.81 162 HIS A N 1
ATOM 1236 C CA . HIS A 1 162 ? -5.978 28.218 26.917 1.00 82.81 162 HIS A CA 1
ATOM 1237 C C . HIS A 1 162 ? -6.508 27.288 28.020 1.00 82.81 162 HIS A C 1
ATOM 1239 O O . HIS A 1 162 ? -6.910 27.743 29.091 1.00 82.81 162 HIS A O 1
ATOM 1245 N N . PHE A 1 163 ? -6.454 25.972 27.801 1.00 76.88 163 PHE A N 1
ATOM 1246 C CA . PHE A 1 163 ? -6.957 24.985 28.760 1.00 76.88 163 PHE A CA 1
ATOM 1247 C C . PHE A 1 163 ? -5.959 24.645 29.878 1.00 76.88 163 PHE A C 1
ATOM 1249 O O . PHE A 1 163 ? -6.385 24.214 30.950 1.00 76.88 163 PHE A O 1
ATOM 1256 N N . TRP A 1 164 ? -4.661 24.895 29.682 1.00 70.56 164 TRP A N 1
ATOM 1257 C CA . TRP A 1 164 ? -3.619 24.778 30.710 1.00 70.56 164 TRP A CA 1
ATOM 1258 C C . TRP A 1 164 ? -3.797 25.793 31.840 1.00 70.56 164 TRP A C 1
ATOM 1260 O O . TRP A 1 164 ? -3.547 25.476 33.000 1.00 70.56 164 TRP A O 1
ATOM 1270 N N . ASN A 1 165 ? -4.273 26.997 31.519 1.00 63.50 165 ASN A N 1
ATOM 1271 C CA . ASN A 1 165 ? -4.519 28.032 32.521 1.00 63.50 165 ASN A CA 1
ATOM 1272 C C . ASN A 1 165 ? -5.826 27.814 33.303 1.00 63.50 165 ASN A C 1
ATOM 1274 O O . ASN A 1 165 ? -5.953 28.316 34.415 1.00 63.50 165 ASN A O 1
ATOM 1278 N N . ASN A 1 166 ? -6.782 27.070 32.734 1.00 60.12 166 ASN A N 1
ATOM 1279 C CA . ASN A 1 166 ? -8.137 26.909 33.278 1.00 60.12 166 ASN A CA 1
ATOM 1280 C C . ASN A 1 166 ? -8.349 25.566 34.011 1.00 60.12 166 ASN A C 1
ATOM 1282 O O . ASN A 1 166 ? -9.202 25.443 34.884 1.00 60.12 166 ASN A O 1
ATOM 1286 N N . THR A 1 167 ? -7.558 24.540 33.687 1.00 56.94 167 THR A N 1
ATOM 1287 C CA . THR A 1 167 ? -7.671 23.205 34.293 1.00 56.94 167 THR A CA 1
ATOM 1288 C C . THR A 1 167 ? -6.517 22.992 35.265 1.00 56.94 167 THR A C 1
ATOM 1290 O O . THR A 1 167 ? -5.387 23.379 34.981 1.00 56.94 167 THR A O 1
ATOM 1293 N N . ASN A 1 168 ? -6.791 22.368 36.415 1.00 56.69 168 ASN A N 1
ATOM 1294 C CA . ASN A 1 168 ? -5.789 21.940 37.394 1.00 56.69 168 ASN A CA 1
ATOM 1295 C C . ASN A 1 168 ? -4.568 21.365 36.644 1.00 56.69 168 ASN A C 1
ATOM 1297 O O . ASN A 1 168 ? -4.745 20.398 35.900 1.00 56.69 168 ASN A O 1
ATOM 1301 N N . ARG A 1 169 ? -3.389 22.012 36.774 1.00 55.34 169 ARG A N 1
ATOM 1302 C CA . ARG A 1 169 ? -2.209 22.019 35.857 1.00 55.34 169 ARG A CA 1
ATOM 1303 C C . ARG A 1 169 ? -1.635 20.656 35.414 1.00 55.34 169 ARG A C 1
ATOM 1305 O O . ARG A 1 169 ? -0.587 20.587 34.784 1.00 55.34 169 ARG A O 1
ATOM 1312 N N . LYS A 1 170 ? -2.271 19.558 35.803 1.00 63.41 170 LYS A N 1
ATOM 1313 C CA . LYS A 1 170 ? -1.855 18.173 35.605 1.00 63.41 170 LYS A CA 1
ATOM 1314 C C . LYS A 1 170 ? -2.693 17.423 34.565 1.00 63.41 170 LYS A C 1
ATOM 1316 O O . LYS A 1 170 ? -2.271 16.346 34.157 1.00 63.41 170 LYS A O 1
ATOM 1321 N N . ASN A 1 171 ? -3.848 17.942 34.128 1.00 75.25 171 ASN A N 1
ATOM 1322 C CA . ASN A 1 171 ? -4.713 17.233 33.177 1.00 75.25 171 ASN A CA 1
ATOM 1323 C C . ASN A 1 171 ? -5.173 18.128 32.020 1.00 75.25 171 ASN A C 1
ATOM 1325 O O . ASN A 1 171 ? -6.004 19.014 32.204 1.00 75.25 171 ASN A O 1
ATOM 1329 N N . ILE A 1 172 ? -4.636 17.877 30.824 1.00 79.69 172 ILE A N 1
ATOM 1330 C CA . ILE A 1 172 ? -5.017 18.591 29.602 1.00 79.69 172 ILE A CA 1
ATOM 1331 C C . ILE A 1 172 ? -6.287 17.935 29.028 1.00 79.69 172 ILE A C 1
ATOM 1333 O O . ILE A 1 172 ? -6.240 16.756 28.661 1.00 79.69 172 ILE A O 1
ATOM 1337 N N . PRO A 1 173 ? -7.413 18.664 28.909 1.00 86.88 173 PRO A N 1
ATOM 1338 C CA . PRO A 1 173 ? -8.660 18.121 28.381 1.00 86.88 173 PRO A CA 1
ATOM 1339 C C . PRO A 1 173 ? -8.629 18.059 26.844 1.00 86.88 173 PRO A C 1
ATOM 1341 O O . PRO A 1 173 ? -9.195 18.908 26.156 1.00 86.88 173 PRO A O 1
ATOM 1344 N N . TRP A 1 174 ? -7.967 17.034 26.299 1.00 88.38 174 TRP A N 1
ATOM 1345 C CA . TRP A 1 174 ? -7.766 16.844 24.853 1.00 88.38 174 TRP A CA 1
ATOM 1346 C C . TRP A 1 174 ? -9.064 16.829 24.041 1.00 88.38 174 TRP A C 1
ATOM 1348 O O . TRP A 1 174 ? -9.093 17.356 22.934 1.00 88.38 174 TRP A O 1
ATOM 1358 N N . GLU A 1 175 ? -10.143 16.272 24.592 1.00 86.31 175 GLU A N 1
ATOM 1359 C CA . GLU A 1 175 ? -11.461 16.265 23.944 1.00 86.31 175 GLU A CA 1
ATOM 1360 C C . GLU A 1 175 ? -12.032 17.674 23.788 1.00 86.31 175 GLU A C 1
ATOM 1362 O O . GLU A 1 175 ? -12.516 18.020 22.712 1.00 86.31 175 GLU A O 1
ATOM 1367 N N . LYS A 1 176 ? -11.905 18.515 24.824 1.00 85.12 176 LYS A N 1
ATOM 1368 C CA . LYS A 1 176 ? -12.366 19.908 24.774 1.00 85.12 176 LYS A CA 1
ATOM 1369 C C . LYS A 1 176 ? -11.556 20.717 23.768 1.00 85.12 176 LYS A C 1
ATOM 1371 O O . LYS A 1 176 ? -12.135 21.467 22.996 1.00 85.12 176 LYS A O 1
ATOM 1376 N N . ILE A 1 177 ? -10.240 20.507 23.712 1.00 88.25 177 ILE A N 1
ATOM 1377 C CA . ILE A 1 177 ? -9.379 21.144 22.703 1.00 88.25 177 ILE A CA 1
ATOM 1378 C C . ILE A 1 177 ? -9.776 20.684 21.293 1.00 88.25 177 ILE A C 1
ATOM 1380 O O . ILE A 1 177 ? -9.938 21.503 20.396 1.00 88.25 177 ILE A O 1
ATOM 1384 N N . CYS A 1 178 ? -9.991 19.385 21.090 1.00 87.25 178 CYS A N 1
ATOM 1385 C CA . CYS A 1 178 ? -10.393 18.851 19.791 1.00 87.25 178 CYS A CA 1
ATOM 1386 C C . CYS A 1 178 ? -11.758 19.391 19.329 1.00 87.25 178 CYS A C 1
ATOM 1388 O O . CYS A 1 178 ? -11.955 19.602 18.137 1.00 87.25 178 CYS A O 1
ATOM 1390 N N . GLN A 1 179 ? -12.696 19.614 20.255 1.00 87.06 179 GLN A N 1
ATOM 1391 C CA . GLN A 1 179 ? -14.024 20.157 19.960 1.00 87.06 179 GLN A CA 1
ATOM 1392 C C . GLN A 1 179 ? -14.002 21.668 19.713 1.00 87.06 179 GLN A C 1
ATOM 1394 O O . GLN A 1 179 ? -14.608 22.128 18.751 1.00 87.06 179 GLN A O 1
ATOM 1399 N N . SER A 1 180 ? -13.291 22.432 20.546 1.00 84.19 180 SER A N 1
ATOM 1400 C CA . SER A 1 180 ? -13.213 23.894 20.443 1.00 84.19 180 SER A CA 1
ATOM 1401 C C . SER A 1 180 ? -12.518 24.384 19.176 1.00 84.19 180 SER A C 1
ATOM 1403 O O . SER A 1 180 ? -12.835 25.468 18.710 1.00 84.19 180 SER A O 1
ATOM 1405 N N . TYR A 1 181 ? -11.592 23.596 18.630 1.00 86.06 181 TYR A N 1
ATOM 1406 C CA . TYR A 1 181 ? -10.817 23.940 17.436 1.00 86.06 181 TYR A CA 1
ATOM 1407 C C . TYR A 1 181 ? -11.104 22.969 16.280 1.00 86.06 181 TYR A C 1
ATOM 1409 O O . TYR A 1 181 ? -10.252 22.741 15.422 1.00 86.06 181 TYR A O 1
ATOM 1417 N N . LYS A 1 182 ? -12.291 22.342 16.274 1.00 84.62 182 LYS A N 1
ATOM 1418 C CA . LYS A 1 182 ? -12.685 21.330 15.277 1.00 84.62 182 LYS A CA 1
ATOM 1419 C C . LYS A 1 182 ? -12.699 21.880 13.848 1.00 84.62 182 LYS A C 1
ATOM 1421 O O . LYS A 1 182 ? -12.518 21.121 12.906 1.00 84.62 182 LYS A O 1
ATOM 1426 N N . ASP A 1 183 ? -12.908 23.182 13.702 1.00 84.50 183 ASP A N 1
ATOM 1427 C CA . ASP A 1 183 ? -12.841 23.934 12.449 1.00 84.50 183 ASP A CA 1
ATOM 1428 C C . ASP A 1 183 ? -11.402 24.106 11.931 1.00 84.50 183 ASP A C 1
ATOM 1430 O O . ASP A 1 183 ? -11.182 24.155 10.724 1.00 84.50 183 ASP A O 1
ATOM 1434 N N . ARG A 1 184 ? -10.416 24.160 12.835 1.00 85.25 184 ARG A N 1
ATOM 1435 C CA . ARG A 1 184 ? -8.987 24.313 12.512 1.00 85.25 184 ARG A CA 1
ATOM 1436 C C . ARG A 1 184 ? -8.235 22.986 12.428 1.00 85.25 184 ARG A C 1
ATOM 1438 O O . ARG A 1 184 ? -7.088 22.978 11.989 1.00 85.25 184 ARG A O 1
ATOM 1445 N N . PHE A 1 185 ? -8.856 21.886 12.846 1.00 84.50 185 PHE A N 1
ATOM 1446 C CA . PHE A 1 185 ? -8.311 20.535 12.743 1.00 84.50 185 PHE A CA 1
ATOM 1447 C C . PHE A 1 185 ? -8.897 19.773 11.559 1.00 84.50 185 PHE A C 1
ATOM 1449 O O . PHE A 1 185 ? -10.062 19.930 11.202 1.00 84.50 185 PHE A O 1
ATOM 1456 N N . HIS A 1 186 ? -8.102 18.872 10.980 1.00 78.44 186 HIS A N 1
ATOM 1457 C CA . HIS A 1 186 ? -8.617 17.949 9.977 1.00 78.44 186 HIS A CA 1
ATOM 1458 C C . HIS A 1 186 ? -9.743 17.082 10.569 1.00 78.44 18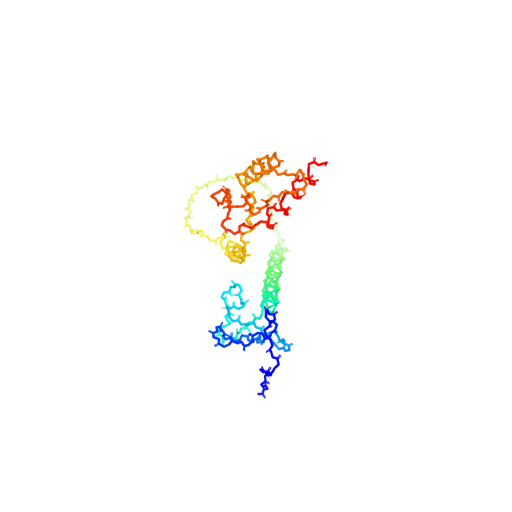6 HIS A C 1
ATOM 1460 O O . HIS A 1 186 ? -9.659 16.630 11.712 1.00 78.44 186 HIS A O 1
ATOM 1466 N N . SER A 1 187 ? -10.781 16.777 9.787 1.00 77.50 187 SER A N 1
ATOM 1467 C CA . SER A 1 187 ? -11.988 16.079 10.270 1.00 77.50 187 SER A CA 1
ATOM 1468 C C . SER A 1 187 ? -11.734 14.666 10.817 1.00 77.50 187 SER A C 1
ATOM 1470 O O . SER A 1 187 ? -12.587 14.100 11.493 1.00 77.50 187 SER A O 1
ATOM 1472 N N . SER A 1 188 ? -10.559 14.098 10.535 1.00 76.06 188 SER A N 1
ATOM 1473 C CA . SER A 1 188 ? -10.093 12.802 11.040 1.00 76.06 188 SER A CA 1
ATOM 1474 C C . SER A 1 188 ? -9.232 12.897 12.310 1.00 76.06 188 SER A C 1
ATOM 1476 O O . SER A 1 188 ? -8.788 11.867 12.820 1.00 76.06 188 SER A O 1
ATOM 1478 N N . ARG A 1 189 ? -8.953 14.103 12.834 1.00 84.56 189 ARG A N 1
ATOM 1479 C CA . ARG A 1 189 ? -8.200 14.282 14.084 1.00 84.56 189 ARG A CA 1
ATOM 1480 C C . ARG A 1 189 ? -9.071 13.897 15.275 1.00 84.56 189 ARG A C 1
ATOM 1482 O O . ARG A 1 189 ? -10.201 14.354 15.412 1.00 84.56 189 ARG A O 1
ATOM 1489 N N . THR A 1 190 ? -8.502 13.093 16.166 1.00 87.06 190 THR A N 1
ATOM 1490 C CA . THR A 1 190 ? -9.123 12.744 17.446 1.00 87.06 190 THR A CA 1
ATOM 1491 C C . THR A 1 190 ? -8.274 13.238 18.613 1.00 87.06 190 THR A C 1
ATOM 1493 O O . THR A 1 190 ? -7.087 13.542 18.457 1.00 87.06 190 THR A O 1
ATOM 1496 N N . ALA A 1 191 ? -8.859 13.267 19.812 1.00 86.94 191 ALA A N 1
ATOM 1497 C CA . ALA A 1 191 ? -8.160 13.631 21.044 1.00 86.94 191 ALA A CA 1
ATOM 1498 C C . ALA A 1 191 ? -6.865 12.815 21.272 1.00 86.94 191 ALA A C 1
ATOM 1500 O O . ALA A 1 191 ? -5.884 13.351 21.792 1.00 86.94 191 AL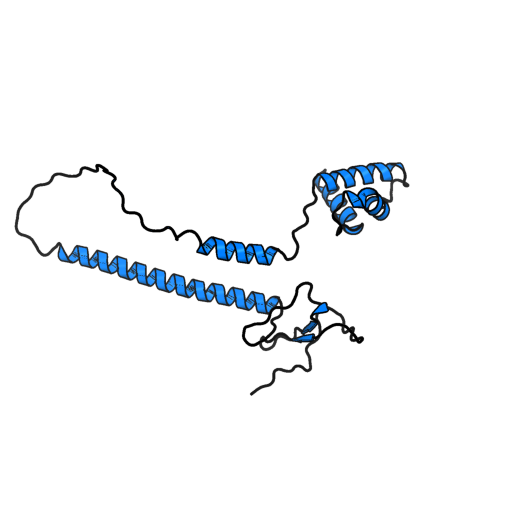A A O 1
ATOM 1501 N N . ALA A 1 192 ? -6.824 11.550 20.830 1.00 83.31 192 ALA A N 1
ATOM 1502 C CA . ALA A 1 192 ? -5.626 10.711 20.886 1.00 83.31 192 ALA A CA 1
ATOM 1503 C C . ALA A 1 192 ? -4.507 11.243 19.972 1.00 83.31 192 ALA A C 1
ATOM 1505 O O . ALA A 1 192 ? -3.373 11.413 20.423 1.00 83.31 192 ALA A O 1
ATOM 1506 N N . ASN A 1 193 ? -4.837 11.612 18.727 1.00 87.50 193 ASN A N 1
ATOM 1507 C CA . ASN A 1 193 ? -3.878 12.194 17.783 1.00 87.50 193 ASN A CA 1
ATOM 1508 C C . ASN A 1 193 ? -3.253 13.488 18.328 1.00 87.50 193 ASN A C 1
ATOM 1510 O O . ASN A 1 193 ? -2.052 13.697 18.162 1.00 87.50 193 ASN A O 1
ATOM 1514 N N . LEU A 1 194 ? -4.051 14.345 18.980 1.00 88.50 194 LEU A N 1
ATOM 1515 C CA . LEU A 1 194 ? -3.577 15.590 19.599 1.00 88.50 194 LEU A CA 1
ATOM 1516 C C . LEU A 1 194 ? -2.586 15.310 20.733 1.00 88.50 194 LEU A C 1
ATOM 1518 O O . LEU A 1 194 ? -1.517 15.918 20.783 1.00 88.50 194 LEU A O 1
ATOM 1522 N N . LYS A 1 195 ? -2.912 14.359 21.616 1.00 86.62 195 LYS A N 1
ATOM 1523 C CA . LYS A 1 195 ? -2.039 13.947 22.723 1.00 86.62 195 LYS A CA 1
ATOM 1524 C C . LYS A 1 195 ? -0.696 13.422 22.215 1.00 86.62 195 LYS A C 1
ATOM 1526 O O . LYS A 1 195 ? 0.349 13.783 22.757 1.00 86.62 195 LYS A O 1
ATOM 1531 N N . ASP A 1 196 ? -0.710 12.582 21.186 1.00 86.19 196 ASP A N 1
ATOM 1532 C CA . ASP A 1 196 ? 0.513 11.998 20.631 1.00 86.19 196 ASP A CA 1
ATOM 1533 C C . ASP A 1 196 ? 1.352 13.029 19.872 1.00 86.19 196 ASP A C 1
ATOM 1535 O O . ASP A 1 196 ? 2.576 13.067 20.033 1.00 86.19 196 ASP A O 1
ATOM 1539 N N . LYS A 1 197 ? 0.710 13.946 19.139 1.00 88.69 197 LYS A N 1
ATOM 1540 C CA . LYS A 1 197 ? 1.400 15.079 18.516 1.00 88.69 197 LYS A CA 1
ATOM 1541 C C . LYS A 1 197 ? 2.039 15.998 19.551 1.00 88.69 197 LYS A C 1
ATOM 1543 O O . LYS A 1 197 ? 3.202 16.359 19.385 1.00 88.69 197 LYS A O 1
ATOM 1548 N N . TRP A 1 198 ? 1.327 16.332 20.628 1.00 87.94 198 TRP A N 1
ATOM 1549 C CA . TRP A 1 198 ? 1.862 17.181 21.692 1.00 87.94 198 TRP A CA 1
ATOM 1550 C C . TRP A 1 198 ? 3.110 16.569 22.331 1.00 87.94 198 TRP A C 1
ATOM 1552 O O . TRP A 1 198 ? 4.124 17.246 22.457 1.00 87.94 198 TRP A O 1
ATOM 1562 N N . LYS A 1 199 ? 3.087 15.264 22.637 1.00 85.81 199 LYS A N 1
ATOM 1563 C CA . LYS A 1 199 ? 4.270 14.543 23.139 1.00 85.81 199 LYS A CA 1
ATOM 1564 C C . LYS A 1 199 ? 5.455 14.633 22.180 1.00 85.81 199 LYS A C 1
ATOM 1566 O O . LYS A 1 199 ? 6.588 14.779 22.633 1.00 85.81 199 LYS A O 1
ATOM 1571 N N . SER A 1 200 ? 5.212 14.519 20.874 1.00 85.06 200 SER A N 1
ATOM 1572 C CA . SER A 1 200 ? 6.262 14.684 19.865 1.00 85.06 200 SER A CA 1
ATOM 1573 C C . SER A 1 200 ? 6.831 16.106 19.871 1.00 85.06 200 SER A C 1
ATOM 1575 O O . SER A 1 200 ? 8.044 16.264 19.800 1.00 85.06 200 SER A O 1
ATOM 1577 N N . MET A 1 201 ? 5.984 17.133 19.996 1.00 80.69 201 MET A N 1
ATOM 1578 C CA . MET A 1 201 ? 6.419 18.535 20.047 1.00 80.69 201 MET A CA 1
ATOM 1579 C C . MET A 1 201 ? 7.219 18.847 21.314 1.00 80.69 201 MET A C 1
ATOM 1581 O O . MET A 1 201 ? 8.222 19.544 21.237 1.00 80.69 201 MET A O 1
ATOM 1585 N N . THR A 1 202 ? 6.828 18.298 22.468 1.00 79.62 202 THR A N 1
ATOM 1586 C CA . THR A 1 202 ? 7.551 18.516 23.731 1.00 79.62 202 THR A CA 1
ATOM 1587 C C . THR A 1 202 ? 8.893 17.792 23.787 1.00 79.62 202 THR A C 1
ATOM 1589 O O . THR A 1 202 ? 9.807 18.278 24.437 1.00 79.62 202 THR A O 1
ATOM 1592 N N . LYS A 1 203 ? 9.029 16.641 23.113 1.00 73.75 203 LYS A N 1
ATOM 1593 C CA . LYS A 1 203 ? 10.293 15.886 23.060 1.00 73.75 203 LYS A CA 1
ATOM 1594 C C . LYS A 1 203 ? 11.334 16.534 22.150 1.00 73.75 203 LYS A C 1
ATOM 1596 O O . LYS A 1 203 ? 12.514 16.439 22.439 1.00 73.75 203 LYS A O 1
ATOM 1601 N N . ASN A 1 204 ? 10.890 17.190 21.080 1.00 64.44 204 ASN A N 1
ATOM 1602 C CA . ASN A 1 204 ? 11.775 17.861 20.124 1.00 64.44 204 ASN A CA 1
ATOM 1603 C C . ASN A 1 204 ? 12.149 19.293 20.553 1.00 64.44 204 ASN A C 1
ATOM 1605 O O . ASN A 1 204 ? 12.880 19.967 19.837 1.00 64.44 204 ASN A O 1
ATOM 1609 N N . ALA A 1 205 ? 11.603 19.770 21.676 1.00 55.69 205 ALA A N 1
ATOM 1610 C CA . ALA A 1 205 ? 11.845 21.100 22.233 1.00 55.69 205 ALA A CA 1
ATOM 1611 C C . ALA A 1 205 ? 12.748 21.074 23.486 1.00 55.69 205 ALA A C 1
ATOM 1613 O O . ALA A 1 205 ? 12.812 22.077 24.195 1.00 55.69 205 ALA A O 1
ATOM 1614 N N . SER A 1 206 ? 13.385 19.932 23.787 1.00 43.81 206 SER A N 1
ATOM 1615 C CA . SER A 1 206 ? 14.400 19.767 24.845 1.00 43.81 206 SER A CA 1
ATOM 1616 C C . SER A 1 206 ? 15.787 19.580 24.253 1.00 43.81 206 SER A C 1
ATOM 1618 O O . SER A 1 206 ? 15.873 18.911 23.200 1.00 43.81 206 SER A O 1
#

InterPro domains:
  IPR001005 SANT/Myb domain [PS50090] (148-202)
  IPR001005 SANT/Myb domain [SM00717] (144-204)
  IPR001965 Zinc finger, PHD-type [SM00249] (10-60)
  IPR009057 Homedomain-like superfamily [SSF46689] (145-203)
  IPR011011 Zinc finger, FYVE/PHD-type [SSF57903] (3-65)
  IPR013083 Zinc finger, RING/FYVE/PHD-type [G3DSA:3.30.40.10] (1-66)

Mean predicted aligned error: 20.35 Å

Foldseek 3Di:
DDDDDPPQADAPQDPPPPDDDDFDWAAAPDPPGSYIHTCVSDPDGFDAPPVRHTHDPVVVVVVVVVVVVVVVVVVVVVVVVVVVVVVVVVVVVVVVVPPDDDDDDDDDDDDDDDDDDDDDDDDDDPPPVVVVVVVVVVVVVPDPPPPQDPLNVVLLVVQQVVQCVVDDNPDRPLQCSCVVCVVSDDVPDDSVNSVVVVVVVVVVVD

Radius of gyration: 32.39 Å; Cα contacts (8 Å, |Δi|>4): 114; chains: 1; bounding box: 76×59×89 Å

Sequence (206 aa):
MGSVSEENARCVACDGGSESESGKLLVCGENECPVGIHERCMVVKPQFDDVGNFYCPYCAYKRMVCLCKQKGNKLTLSAVKLADWISKAAADATRHDFQNVKGQEPLLTPRLSNEDEGVQRAPQEENMDASLSASFAALDRKGTRVFWTEQEEQALKEGVKHFWNNTNRKNIPWEKICQSYKDRFHSSRTAANLKDKWKSMTKNAS

Organism: Rubus argutus (NCBI:txid59490)

pLDDT: mean 72.49, std 20.27, range [29.33, 97.44]

Solvent-accessible surface area (backbone atoms only — not comparable to full-atom values): 13127 Å² total; per-residue (Å²): 141,79,86,78,72,77,87,72,52,43,43,81,79,45,96,72,83,80,78,92,79,74,61,64,74,43,54,27,66,52,88,94,47,63,51,15,38,26,54,67,65,40,95,54,84,83,66,58,50,102,85,66,46,33,53,44,74,66,58,45,49,52,51,52,54,53,49,53,52,53,52,48,52,51,51,51,54,51,50,52,52,51,51,52,50,54,52,50,54,55,55,52,61,59,56,73,64,76,78,74,87,80,87,83,87,81,90,82,84,90,81,93,76,90,80,88,82,90,82,93,78,86,90,86,89,75,64,69,64,5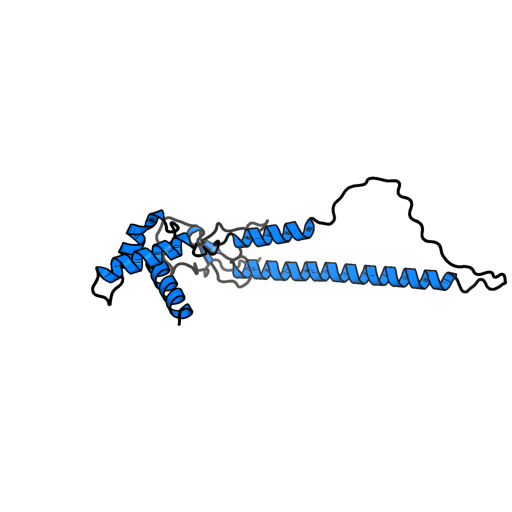2,52,53,50,51,53,51,58,58,60,54,65,74,61,69,78,79,67,81,45,72,65,37,52,48,50,48,53,51,37,49,57,57,46,48,76,74,34,73,87,85,56,78,62,42,59,59,42,46,61,77,42,44,89,61,38,64,95,85,67,46,39,65,56,54,54,56,50,48,55,52,56,59,62,74,72,107